Protein AF-A0A942Y960-F1 (afdb_monomer_lite)

Structure (mmCIF, N/CA/C/O backbone):
data_AF-A0A942Y960-F1
#
_entry.id   AF-A0A942Y960-F1
#
loop_
_atom_site.group_PDB
_atom_site.id
_atom_site.type_symbol
_atom_site.label_atom_id
_atom_site.label_alt_id
_atom_site.label_comp_id
_atom_site.label_asym_id
_atom_site.label_entity_id
_atom_site.label_seq_id
_atom_site.pdbx_PDB_ins_code
_atom_site.Cartn_x
_atom_site.Cartn_y
_atom_site.Cartn_z
_atom_site.occupancy
_atom_site.B_iso_or_equiv
_atom_site.auth_seq_id
_atom_site.auth_comp_id
_atom_site.auth_asym_id
_atom_site.auth_atom_id
_atom_site.pdbx_PDB_model_num
ATOM 1 N N . MET A 1 1 ? 18.489 -8.302 -32.770 1.00 75.00 1 MET A N 1
ATOM 2 C CA . MET A 1 1 ? 17.108 -7.875 -32.419 1.00 75.00 1 MET A CA 1
ATOM 3 C C . MET A 1 1 ? 16.546 -8.929 -31.480 1.00 75.00 1 MET A C 1
ATOM 5 O O . MET A 1 1 ? 16.802 -10.094 -31.743 1.00 75.00 1 MET A O 1
ATOM 9 N N . ILE A 1 2 ? 15.862 -8.556 -30.393 1.00 88.88 2 ILE A N 1
ATOM 10 C CA . ILE A 1 2 ? 15.277 -9.546 -29.469 1.00 88.88 2 ILE A CA 1
ATOM 11 C C . ILE A 1 2 ? 14.071 -10.184 -30.159 1.00 88.88 2 ILE A C 1
ATOM 13 O O . ILE A 1 2 ? 13.150 -9.469 -30.553 1.00 88.88 2 ILE A O 1
ATOM 17 N N . ARG A 1 3 ? 14.075 -11.510 -30.308 1.00 93.50 3 ARG A N 1
ATOM 18 C CA . ARG A 1 3 ? 12.934 -12.268 -30.828 1.00 93.50 3 ARG A CA 1
ATOM 19 C C . ARG A 1 3 ? 12.316 -13.078 -29.698 1.00 93.50 3 ARG A C 1
ATOM 21 O O . ARG A 1 3 ? 12.993 -13.899 -29.093 1.00 93.50 3 ARG A O 1
ATOM 28 N N . LEU A 1 4 ? 11.028 -12.875 -29.441 1.00 94.06 4 LEU A N 1
ATOM 29 C CA . LEU A 1 4 ? 10.280 -13.662 -28.461 1.00 94.06 4 LEU A CA 1
ATOM 30 C C . LEU A 1 4 ? 9.516 -14.784 -29.163 1.00 94.06 4 LEU A C 1
ATOM 32 O O . LEU A 1 4 ? 8.935 -14.571 -30.231 1.00 94.06 4 LEU A O 1
ATOM 36 N N . ARG A 1 5 ? 9.532 -15.986 -28.586 1.00 94.81 5 ARG A N 1
ATOM 37 C CA . ARG A 1 5 ? 8.819 -17.156 -29.118 1.00 94.81 5 ARG A CA 1
ATOM 38 C C . ARG A 1 5 ? 8.413 -18.119 -28.000 1.00 94.81 5 ARG A C 1
ATOM 40 O O . ARG A 1 5 ? 9.094 -18.150 -26.978 1.00 94.81 5 ARG A O 1
ATOM 47 N N . PRO A 1 6 ? 7.369 -18.941 -28.189 1.00 94.62 6 PRO A N 1
ATOM 48 C CA . PRO A 1 6 ? 7.118 -20.083 -27.316 1.00 94.62 6 PRO A CA 1
ATOM 49 C C . PRO A 1 6 ? 8.336 -21.011 -27.233 1.00 94.62 6 PRO A C 1
ATOM 51 O O . PRO A 1 6 ? 9.042 -21.213 -28.230 1.00 94.62 6 PRO A O 1
ATOM 54 N N . ALA A 1 7 ? 8.576 -21.561 -26.044 1.00 94.50 7 ALA A N 1
ATOM 55 C CA . ALA A 1 7 ? 9.578 -22.596 -25.839 1.00 94.50 7 ALA A CA 1
ATOM 56 C C . ALA A 1 7 ? 9.148 -23.917 -26.487 1.00 94.50 7 ALA A C 1
ATOM 58 O O . ALA A 1 7 ? 7.964 -24.249 -26.568 1.00 94.50 7 ALA A O 1
ATOM 59 N N . SER A 1 8 ? 10.136 -24.687 -26.919 1.00 93.88 8 SER A N 1
ATOM 60 C CA . SER A 1 8 ? 10.008 -26.081 -27.323 1.00 93.88 8 SER A CA 1
ATOM 61 C C . SER A 1 8 ? 10.791 -26.970 -26.359 1.00 93.88 8 SER A C 1
ATOM 63 O O . SER A 1 8 ? 11.653 -26.492 -25.623 1.00 93.88 8 SER A O 1
ATOM 65 N N . SER A 1 9 ? 10.569 -28.284 -26.408 1.00 91.69 9 SER A N 1
ATOM 66 C CA . SER A 1 9 ? 11.336 -29.226 -25.584 1.00 91.69 9 SER A CA 1
ATOM 67 C C . SER A 1 9 ? 12.844 -29.184 -25.853 1.00 91.69 9 SER A C 1
ATOM 69 O O . SER A 1 9 ? 13.622 -29.543 -24.978 1.00 91.69 9 SER A O 1
ATOM 71 N N . ALA A 1 10 ? 13.257 -28.743 -27.047 1.00 93.12 10 ALA A N 1
ATOM 72 C CA . ALA A 1 10 ? 14.664 -28.584 -27.406 1.00 93.12 10 ALA A CA 1
ATOM 73 C C . ALA A 1 10 ? 15.333 -27.391 -26.699 1.00 93.12 10 ALA A C 1
ATOM 75 O O . ALA A 1 10 ? 16.555 -27.322 -26.664 1.00 93.12 10 ALA A O 1
ATOM 76 N N . ASP A 1 11 ? 14.552 -26.464 -26.134 1.00 94.44 11 ASP A N 1
ATOM 77 C CA . ASP A 1 11 ? 15.083 -25.290 -25.441 1.00 94.44 11 ASP A CA 1
ATOM 78 C C . ASP A 1 11 ? 15.418 -25.572 -23.970 1.00 94.44 11 ASP A C 1
ATOM 80 O O . ASP A 1 11 ? 16.157 -24.801 -23.370 1.00 94.44 11 ASP A O 1
ATOM 84 N N . HIS A 1 12 ? 14.892 -26.642 -23.362 1.00 94.75 12 HIS A N 1
ATOM 85 C CA . HIS A 1 12 ? 14.935 -26.822 -21.904 1.00 94.75 12 HIS A CA 1
ATOM 86 C C . HIS A 1 12 ? 16.353 -26.834 -21.322 1.00 94.75 12 HIS A C 1
ATOM 88 O O . HIS A 1 12 ? 16.603 -26.114 -20.359 1.00 94.75 12 HIS A O 1
ATOM 94 N N . ASP A 1 13 ? 17.288 -27.572 -21.924 1.00 94.44 13 ASP A N 1
ATOM 95 C CA . ASP A 1 13 ? 18.684 -27.612 -21.459 1.00 94.44 13 ASP A CA 1
ATOM 96 C C . ASP A 1 13 ? 19.331 -26.217 -21.514 1.00 94.44 13 ASP A C 1
ATOM 98 O O . ASP A 1 13 ? 20.057 -25.791 -20.611 1.00 94.44 13 ASP A O 1
ATOM 102 N N . ASP A 1 14 ? 19.000 -25.463 -22.559 1.00 95.19 14 ASP A N 1
ATOM 103 C CA . ASP A 1 14 ? 19.446 -24.093 -22.764 1.00 95.19 14 ASP A CA 1
ATOM 104 C C . ASP A 1 14 ? 18.846 -23.128 -21.731 1.00 95.19 14 ASP A C 1
ATOM 106 O O . ASP A 1 14 ? 19.546 -22.232 -21.252 1.00 95.19 14 ASP A O 1
ATOM 110 N N . LEU A 1 15 ? 17.579 -23.318 -21.351 1.00 96.62 15 LEU A N 1
ATOM 111 C CA . LEU A 1 15 ? 16.911 -22.522 -20.319 1.00 96.62 15 LEU A CA 1
ATOM 112 C C . LEU A 1 15 ? 17.453 -22.829 -18.921 1.00 96.62 15 LEU A C 1
ATOM 114 O O . LEU A 1 15 ? 17.682 -21.897 -18.153 1.00 96.62 15 LEU A O 1
ATOM 118 N N . VAL A 1 16 ? 17.743 -24.097 -18.614 1.00 97.00 16 VAL A N 1
ATOM 119 C CA . VAL A 1 16 ? 18.415 -24.495 -17.364 1.00 97.00 16 VAL A CA 1
ATOM 120 C C . VAL A 1 16 ? 19.784 -23.820 -17.257 1.00 97.00 16 VAL A C 1
ATOM 122 O O . VAL A 1 16 ? 20.130 -23.274 -16.208 1.00 97.00 16 VAL A O 1
ATOM 125 N N . ARG A 1 17 ? 20.547 -23.767 -18.357 1.00 96.44 17 ARG A N 1
ATOM 126 C CA . ARG A 1 17 ? 21.821 -23.034 -18.403 1.00 96.44 17 ARG A CA 1
ATOM 127 C C . ARG A 1 17 ? 21.636 -21.535 -18.147 1.00 96.44 17 ARG A C 1
ATOM 129 O O . ARG A 1 17 ? 22.417 -20.957 -17.394 1.00 96.44 17 ARG A O 1
ATOM 136 N N . VAL A 1 18 ? 20.650 -20.897 -18.786 1.00 96.94 18 VAL A N 1
ATOM 137 C CA . VAL A 1 18 ? 20.349 -19.467 -18.573 1.00 96.94 18 VAL A CA 1
ATOM 138 C C . VAL A 1 18 ? 19.978 -19.208 -17.114 1.00 96.94 18 VAL A C 1
ATOM 140 O O . VAL A 1 18 ? 20.513 -18.279 -16.514 1.00 96.94 18 VAL A O 1
ATOM 143 N N . TRP A 1 19 ? 19.124 -20.055 -16.535 1.00 96.62 19 TRP A N 1
ATOM 144 C CA . TRP A 1 19 ? 18.744 -19.993 -15.127 1.00 96.62 19 TRP A CA 1
ATOM 145 C C . TRP A 1 19 ? 19.971 -20.062 -14.213 1.00 96.62 19 TRP A C 1
ATOM 147 O O . TRP A 1 19 ? 20.173 -19.146 -13.420 1.00 96.62 19 TRP A O 1
ATOM 157 N N . ARG A 1 20 ? 20.843 -21.071 -14.379 1.00 96.56 20 ARG A N 1
ATOM 158 C CA . ARG A 1 20 ? 22.039 -21.231 -13.532 1.00 96.56 20 ARG A CA 1
ATOM 159 C C . ARG A 1 20 ? 22.927 -19.993 -13.598 1.00 96.56 20 ARG A C 1
ATOM 161 O O . ARG A 1 20 ? 23.292 -19.453 -12.561 1.00 96.56 20 ARG A O 1
ATOM 168 N N . ARG A 1 21 ? 23.225 -19.506 -14.809 1.00 96.06 21 ARG A N 1
ATOM 169 C CA . ARG A 1 21 ? 24.064 -18.309 -15.001 1.00 96.06 21 ARG A CA 1
ATOM 170 C C . ARG A 1 21 ? 23.460 -17.067 -14.353 1.00 96.06 21 ARG A C 1
ATOM 172 O O . ARG A 1 21 ? 24.192 -16.255 -13.798 1.00 96.06 21 ARG A O 1
ATOM 179 N N . ALA A 1 22 ? 22.142 -16.902 -14.444 1.00 92.88 22 ALA A N 1
ATOM 180 C CA . ALA A 1 22 ? 21.444 -15.785 -13.822 1.00 92.88 22 ALA A CA 1
ATOM 181 C C . ALA A 1 22 ? 21.490 -15.877 -12.290 1.00 92.88 22 ALA A C 1
ATOM 183 O O . ALA A 1 22 ? 21.767 -14.876 -11.628 1.00 92.88 22 ALA A O 1
ATOM 184 N N . VAL A 1 23 ? 21.260 -17.071 -11.732 1.00 91.56 23 VAL A N 1
ATOM 185 C CA . VAL A 1 23 ? 21.289 -17.330 -10.287 1.00 91.56 23 VAL A CA 1
ATOM 186 C C . VAL A 1 23 ? 22.685 -17.103 -9.720 1.00 91.56 23 VAL A C 1
ATOM 188 O O . VAL A 1 23 ? 22.833 -16.280 -8.823 1.00 91.56 23 VAL A O 1
ATOM 191 N N . GLU A 1 24 ? 23.717 -17.706 -10.308 1.00 92.31 24 GLU A N 1
ATOM 192 C CA . GLU A 1 24 ? 25.116 -17.524 -9.890 1.00 92.31 24 GLU A CA 1
ATOM 193 C C . GLU A 1 24 ? 25.569 -16.053 -9.942 1.00 92.31 24 GLU A C 1
ATOM 195 O O . GLU A 1 24 ? 26.433 -15.643 -9.172 1.00 92.31 24 GLU A O 1
ATOM 200 N N . ALA A 1 25 ? 24.981 -15.237 -10.824 1.00 88.56 25 ALA A N 1
ATOM 201 C CA . ALA A 1 25 ? 25.310 -13.818 -10.948 1.00 88.56 25 ALA A CA 1
ATOM 202 C C . ALA A 1 25 ? 24.545 -12.896 -9.981 1.00 88.56 25 ALA A C 1
ATOM 204 O O . ALA A 1 25 ? 24.942 -11.743 -9.814 1.00 88.56 25 ALA A O 1
ATOM 205 N N . THR A 1 26 ? 23.423 -13.344 -9.405 1.00 81.12 26 THR A N 1
ATOM 206 C CA . THR A 1 26 ? 22.491 -12.460 -8.671 1.00 81.12 26 THR A CA 1
ATOM 207 C C . THR A 1 26 ? 22.067 -12.969 -7.293 1.00 81.12 26 THR A C 1
ATOM 209 O O . THR A 1 26 ? 21.486 -12.199 -6.535 1.00 81.12 26 THR A O 1
ATOM 212 N N . HIS A 1 27 ? 22.350 -14.230 -6.961 1.00 82.38 27 HIS A N 1
ATOM 213 C CA . HIS A 1 27 ? 21.965 -14.886 -5.709 1.00 82.38 27 HIS A CA 1
ATOM 214 C C . HIS A 1 27 ? 23.222 -15.353 -4.963 1.00 82.38 27 HIS A C 1
ATOM 216 O O . HIS A 1 27 ? 23.428 -16.543 -4.734 1.00 82.38 27 HIS A O 1
ATOM 222 N N . ASP A 1 28 ? 24.080 -14.399 -4.598 1.00 84.94 28 ASP A N 1
ATOM 223 C CA . ASP A 1 28 ? 25.341 -14.634 -3.873 1.00 84.94 28 ASP A CA 1
ATOM 224 C C . ASP A 1 28 ? 25.153 -15.294 -2.494 1.00 84.94 28 ASP A C 1
ATOM 226 O O . ASP A 1 28 ? 26.098 -15.832 -1.917 1.00 84.94 28 ASP A O 1
ATOM 230 N N . PHE A 1 29 ? 23.924 -15.282 -1.985 1.00 84.62 29 PHE A N 1
ATOM 231 C CA . PHE A 1 29 ? 23.521 -15.932 -0.747 1.00 84.62 29 PHE A CA 1
ATOM 232 C C . PHE A 1 29 ? 23.305 -17.450 -0.864 1.00 84.62 29 PHE A C 1
ATOM 234 O O . PHE A 1 29 ? 23.188 -18.107 0.170 1.00 84.62 29 PHE A O 1
ATOM 241 N N . LEU A 1 30 ? 23.222 -18.008 -2.077 1.00 88.62 30 LEU A N 1
ATOM 242 C CA . LEU A 1 30 ? 23.064 -19.448 -2.295 1.00 88.62 30 LEU A CA 1
ATOM 243 C C . LEU A 1 30 ? 24.421 -20.153 -2.304 1.00 88.62 30 LEU A C 1
ATOM 245 O O . LEU A 1 30 ? 25.387 -19.680 -2.906 1.00 88.62 30 LEU A O 1
ATOM 249 N N . THR A 1 31 ? 24.491 -21.326 -1.678 1.00 91.50 31 THR A N 1
ATOM 250 C CA . THR A 1 31 ? 25.667 -22.194 -1.792 1.00 91.50 31 THR A CA 1
ATOM 251 C C . THR A 1 31 ? 25.653 -22.963 -3.120 1.00 91.50 31 THR A C 1
ATOM 253 O O . THR A 1 31 ? 24.592 -23.126 -3.724 1.00 91.50 31 THR A O 1
ATOM 256 N N . PRO A 1 32 ? 26.800 -23.490 -3.593 1.00 91.62 32 PRO A N 1
ATOM 257 C CA . PRO A 1 32 ? 26.828 -24.344 -4.782 1.00 91.62 32 PRO A CA 1
ATOM 258 C C . PRO A 1 32 ? 25.865 -25.540 -4.700 1.00 91.62 32 PRO A C 1
ATOM 260 O O . PRO A 1 32 ? 25.199 -25.850 -5.685 1.00 91.62 32 PRO A O 1
ATOM 263 N N . ASP A 1 33 ? 25.732 -26.152 -3.519 1.00 90.75 33 ASP A N 1
ATOM 264 C CA . ASP A 1 33 ? 24.807 -27.267 -3.290 1.00 90.75 33 ASP A CA 1
ATOM 265 C C . ASP A 1 33 ? 23.337 -26.817 -3.404 1.00 90.75 33 ASP A C 1
ATOM 267 O O . ASP A 1 33 ? 22.516 -27.540 -3.973 1.00 90.75 33 ASP A O 1
ATOM 271 N N . ASP A 1 34 ? 23.001 -25.606 -2.932 1.00 89.75 34 ASP A N 1
ATOM 272 C CA . ASP A 1 34 ? 21.658 -25.031 -3.103 1.00 89.75 34 ASP A CA 1
ATOM 273 C C . ASP A 1 34 ? 21.342 -24.793 -4.585 1.00 89.75 34 ASP A C 1
ATOM 275 O O . ASP A 1 34 ? 20.248 -25.121 -5.048 1.00 89.75 34 ASP A O 1
ATOM 279 N N . VAL A 1 35 ? 22.303 -24.253 -5.346 1.00 92.75 35 VAL A N 1
ATOM 280 C CA . VAL A 1 35 ? 22.154 -24.020 -6.792 1.00 92.75 35 VAL A CA 1
ATOM 281 C C . VAL A 1 35 ? 21.961 -25.343 -7.534 1.00 92.75 35 VAL A C 1
ATOM 283 O O . VAL A 1 35 ? 21.109 -25.431 -8.418 1.00 92.75 35 VAL A O 1
ATOM 286 N N . ASP A 1 36 ? 22.705 -26.388 -7.175 1.00 92.44 36 ASP A N 1
ATOM 287 C CA . ASP A 1 36 ? 22.570 -27.712 -7.785 1.00 92.44 36 ASP A CA 1
ATOM 288 C C . ASP A 1 36 ? 21.206 -28.353 -7.484 1.00 92.44 36 ASP A C 1
ATOM 290 O O . ASP A 1 36 ? 20.571 -28.899 -8.395 1.00 92.44 36 ASP A O 1
ATOM 294 N N . ALA A 1 37 ? 20.722 -28.239 -6.243 1.00 89.25 37 ALA A N 1
ATOM 295 C CA . ALA A 1 37 ? 19.399 -28.718 -5.847 1.00 89.25 37 ALA A CA 1
ATOM 296 C C . ALA A 1 37 ? 18.280 -27.974 -6.596 1.00 89.25 37 ALA A C 1
ATOM 298 O O . ALA A 1 37 ? 17.448 -28.603 -7.251 1.00 89.25 37 ALA A O 1
ATOM 299 N N . LEU A 1 38 ? 18.314 -26.638 -6.594 1.00 89.06 38 LEU A N 1
ATOM 300 C CA . LEU A 1 38 ? 17.348 -25.797 -7.305 1.00 89.06 38 LEU A CA 1
ATOM 301 C C . LEU A 1 38 ? 17.365 -26.042 -8.821 1.00 89.06 38 LEU A C 1
ATOM 303 O O . LEU A 1 38 ? 16.316 -26.032 -9.464 1.00 89.06 38 LEU A O 1
ATOM 307 N N . GLN A 1 39 ? 18.535 -26.318 -9.409 1.00 93.81 39 GLN A N 1
ATOM 308 C CA . GLN A 1 39 ? 18.626 -26.648 -10.830 1.00 93.81 39 GLN A CA 1
ATOM 309 C C . GLN A 1 39 ? 17.817 -27.901 -11.170 1.00 93.81 39 GLN A C 1
ATOM 311 O O . GLN A 1 39 ? 17.177 -27.963 -12.224 1.00 93.81 39 GLN A O 1
ATOM 316 N N . HIS A 1 40 ? 17.877 -28.914 -10.303 1.00 90.50 40 HIS A N 1
ATOM 317 C CA . HIS A 1 40 ? 17.132 -30.152 -10.493 1.00 90.50 40 HIS A CA 1
ATOM 318 C C . HIS A 1 40 ? 15.620 -29.890 -10.502 1.00 90.50 40 HIS A C 1
ATOM 320 O O . HIS A 1 40 ? 14.908 -30.410 -11.367 1.00 90.50 40 HIS A O 1
ATOM 326 N N . ASP A 1 41 ? 15.152 -29.028 -9.599 1.00 88.75 41 ASP A N 1
ATOM 327 C CA . ASP A 1 41 ? 13.749 -28.625 -9.517 1.00 88.75 41 ASP A CA 1
ATOM 328 C C . ASP A 1 41 ? 13.313 -27.861 -10.777 1.00 88.75 41 ASP A C 1
ATOM 330 O O . ASP A 1 41 ? 12.320 -28.227 -11.413 1.00 88.75 41 ASP A O 1
ATOM 334 N N . VAL A 1 42 ? 14.105 -26.882 -11.228 1.00 91.44 42 VAL A N 1
ATOM 335 C CA . VAL A 1 42 ? 13.825 -26.100 -12.447 1.00 91.44 42 VAL A CA 1
ATOM 336 C C . VAL A 1 42 ? 13.776 -26.986 -13.692 1.00 91.44 42 VAL A C 1
ATOM 338 O O . VAL A 1 42 ? 12.845 -26.874 -14.493 1.00 91.44 42 VAL A O 1
ATOM 341 N N . ALA A 1 43 ? 14.721 -27.916 -13.850 1.00 93.12 43 ALA A N 1
ATOM 342 C CA . ALA A 1 43 ? 14.734 -28.849 -14.978 1.00 93.12 43 ALA A CA 1
ATOM 343 C C . ALA A 1 43 ? 13.478 -29.740 -15.017 1.00 93.12 43 ALA A C 1
ATOM 345 O O . ALA A 1 43 ? 12.989 -30.093 -16.093 1.00 93.12 43 ALA A O 1
ATOM 346 N N . ARG A 1 44 ? 12.922 -30.082 -13.847 1.00 90.44 44 ARG A N 1
ATOM 347 C CA . ARG A 1 44 ? 11.665 -30.832 -13.724 1.00 90.44 44 ARG A CA 1
ATOM 348 C C . ARG A 1 44 ? 10.431 -29.959 -13.964 1.00 90.44 44 ARG A C 1
ATOM 350 O O . ARG A 1 44 ? 9.401 -30.481 -14.403 1.00 90.44 44 ARG A O 1
ATOM 357 N N . TYR A 1 45 ? 10.523 -28.667 -13.661 1.00 88.25 45 TYR A N 1
ATOM 358 C CA . TYR A 1 45 ? 9.412 -27.724 -13.736 1.00 88.25 45 TYR A CA 1
ATOM 359 C C . TYR A 1 45 ? 9.173 -27.183 -15.150 1.00 88.25 45 TYR A C 1
ATOM 361 O O . TYR A 1 45 ? 8.029 -27.174 -15.602 1.00 88.25 45 TYR A O 1
ATOM 369 N N . LEU A 1 46 ? 10.237 -26.835 -15.887 1.00 92.44 46 LEU A N 1
ATOM 370 C CA . LEU A 1 46 ? 10.153 -26.238 -17.232 1.00 92.44 46 LEU A CA 1
ATOM 371 C C . LEU A 1 46 ? 9.222 -26.989 -18.209 1.00 92.44 46 LEU A C 1
ATOM 373 O O . LEU A 1 46 ? 8.397 -26.333 -18.846 1.00 92.44 46 LEU A O 1
ATOM 377 N N . PRO A 1 47 ? 9.249 -28.338 -18.314 1.00 92.06 47 PRO A N 1
ATOM 378 C CA . PRO A 1 47 ? 8.356 -29.067 -19.222 1.00 92.06 47 PRO A CA 1
ATOM 379 C C . PRO A 1 47 ? 6.871 -29.007 -18.840 1.00 92.06 47 PRO A C 1
ATOM 381 O O . PRO A 1 47 ? 6.021 -29.433 -19.619 1.00 92.06 47 PRO A O 1
ATOM 384 N N . ARG A 1 48 ? 6.560 -28.570 -17.615 1.00 90.94 48 ARG A N 1
ATOM 385 C CA . ARG A 1 48 ? 5.214 -28.560 -17.027 1.00 90.94 48 ARG A CA 1
ATOM 386 C C . ARG A 1 48 ? 4.628 -27.153 -16.943 1.00 90.94 48 ARG A C 1
ATOM 388 O O . ARG A 1 48 ? 3.444 -27.029 -16.649 1.00 90.94 48 ARG A O 1
ATOM 395 N N . THR A 1 49 ? 5.431 -26.124 -17.206 1.00 88.44 49 THR A N 1
ATOM 396 C CA . THR A 1 49 ? 5.012 -24.724 -17.165 1.00 88.44 49 THR A CA 1
ATOM 397 C C . THR A 1 49 ? 4.013 -24.436 -18.297 1.00 88.44 49 THR A C 1
ATOM 399 O O . THR A 1 49 ? 4.381 -24.556 -19.468 1.00 88.44 49 THR A O 1
ATOM 402 N N . PRO A 1 50 ? 2.763 -24.027 -17.999 1.00 86.56 50 PRO A N 1
ATOM 403 C CA . PRO A 1 50 ? 1.709 -23.893 -19.011 1.00 86.56 50 PRO A CA 1
ATOM 404 C C . PRO A 1 50 ? 2.023 -22.893 -20.125 1.00 86.56 50 PRO A C 1
ATOM 406 O O . PRO A 1 50 ? 1.651 -23.106 -21.282 1.00 86.56 50 PRO A O 1
ATOM 409 N N . ARG A 1 51 ? 2.701 -21.790 -19.791 1.00 90.06 51 ARG A N 1
ATOM 410 C CA . ARG A 1 51 ? 3.179 -20.808 -20.765 1.00 90.06 51 ARG A CA 1
ATOM 411 C C . ARG A 1 51 ? 4.637 -20.483 -20.506 1.00 90.06 51 ARG A C 1
ATOM 413 O O . ARG A 1 51 ? 4.965 -19.838 -19.514 1.00 90.06 51 ARG A O 1
ATOM 420 N N . LEU A 1 52 ? 5.484 -20.884 -21.444 1.00 94.38 52 LEU A N 1
ATOM 421 C CA . LEU A 1 52 ? 6.918 -20.645 -21.408 1.00 94.38 52 LEU A CA 1
ATOM 422 C C . LEU A 1 52 ? 7.337 -19.902 -22.683 1.00 94.38 52 LEU A C 1
ATOM 424 O O . LEU A 1 52 ? 7.166 -20.409 -23.795 1.00 94.38 52 LEU A O 1
ATOM 428 N N . LEU A 1 53 ? 7.852 -18.684 -22.526 1.00 95.56 53 LEU A N 1
ATOM 429 C CA . LEU A 1 53 ? 8.367 -17.849 -23.613 1.00 95.56 53 LEU A CA 1
ATOM 430 C C . LEU A 1 53 ? 9.882 -17.712 -23.491 1.00 95.56 53 LEU A C 1
ATOM 432 O O . LEU A 1 53 ? 10.408 -17.539 -22.396 1.00 95.56 53 LEU A O 1
ATOM 436 N N . VAL A 1 54 ? 10.567 -17.728 -24.629 1.00 97.25 54 VAL A N 1
ATOM 437 C CA . VAL A 1 54 ? 12.021 -17.596 -24.749 1.00 97.25 54 VAL A CA 1
ATOM 438 C C . VAL A 1 54 ? 12.356 -16.306 -25.481 1.00 97.25 54 VAL A C 1
ATOM 440 O O . VAL A 1 54 ? 11.746 -15.987 -26.505 1.00 97.25 54 VAL A O 1
ATOM 443 N N . ALA A 1 55 ? 13.354 -15.590 -24.972 1.00 96.50 55 ALA A N 1
ATOM 444 C CA . ALA A 1 55 ? 14.024 -14.511 -25.671 1.00 96.50 55 ALA A CA 1
ATOM 445 C C . ALA A 1 55 ? 15.250 -15.055 -26.401 1.00 96.50 55 ALA A C 1
ATOM 447 O O . ALA A 1 55 ? 16.193 -15.552 -25.785 1.00 96.50 55 ALA A O 1
ATOM 448 N N . ASP A 1 56 ? 15.225 -14.926 -27.720 1.00 94.75 56 ASP A N 1
ATOM 449 C CA . ASP A 1 56 ? 16.301 -15.300 -28.622 1.00 94.75 56 ASP A CA 1
ATOM 450 C C . ASP A 1 56 ? 17.061 -14.053 -29.088 1.00 94.75 56 ASP A C 1
ATOM 452 O O . ASP A 1 56 ? 16.467 -13.036 -29.477 1.00 94.75 56 ASP A O 1
ATOM 456 N N . LEU A 1 57 ? 18.386 -14.143 -29.035 1.00 90.88 57 LEU A N 1
ATOM 457 C CA . LEU A 1 57 ? 19.309 -13.186 -29.624 1.00 90.88 57 LEU A CA 1
ATOM 458 C C . LEU A 1 57 ? 20.286 -13.957 -30.506 1.00 90.88 57 LEU A C 1
ATOM 460 O O . LEU A 1 57 ? 21.094 -14.740 -30.015 1.00 90.88 57 LEU A O 1
ATOM 464 N N . ASP A 1 58 ? 20.189 -13.718 -31.812 1.00 87.50 58 ASP A N 1
ATOM 465 C CA . ASP A 1 58 ? 21.065 -14.295 -32.835 1.00 87.50 58 ASP A CA 1
ATOM 466 C C . ASP A 1 58 ? 21.105 -15.840 -32.806 1.00 87.50 58 ASP A C 1
ATOM 468 O O . ASP A 1 58 ? 22.150 -16.454 -33.015 1.00 87.50 58 ASP A O 1
ATOM 472 N N . GLY A 1 59 ? 19.952 -16.476 -32.554 1.00 85.31 59 GLY A N 1
ATOM 473 C CA . GLY A 1 59 ? 19.801 -17.933 -32.508 1.00 85.31 59 GLY A CA 1
ATOM 474 C C . GLY A 1 59 ? 20.181 -18.570 -31.171 1.00 85.31 59 GLY A C 1
ATOM 475 O O . GLY A 1 59 ? 20.247 -19.797 -31.082 1.00 85.31 59 GLY A O 1
ATOM 476 N N . ARG A 1 60 ? 20.460 -17.759 -30.143 1.00 90.31 60 ARG A N 1
ATOM 477 C CA . ARG A 1 60 ? 20.768 -18.208 -28.783 1.00 90.31 60 ARG A CA 1
ATOM 478 C C . ARG A 1 60 ? 19.665 -17.781 -27.819 1.00 90.31 60 ARG A C 1
ATOM 480 O O . ARG A 1 60 ? 19.314 -16.603 -27.752 1.00 90.31 60 ARG A O 1
ATOM 487 N N . SER A 1 61 ? 19.195 -18.720 -27.002 1.00 95.44 61 SER A N 1
ATOM 488 C CA . SER A 1 61 ? 18.317 -18.440 -25.863 1.00 95.44 61 SER A CA 1
ATOM 489 C C . SER A 1 61 ? 19.079 -17.642 -24.802 1.00 95.44 61 SER A C 1
ATOM 491 O O . SER A 1 61 ? 20.066 -18.127 -24.245 1.00 95.44 61 SER A O 1
ATOM 493 N N . VAL A 1 62 ? 18.636 -16.412 -24.540 1.00 96.62 62 VAL A N 1
ATOM 494 C CA . VAL A 1 62 ? 19.270 -15.466 -23.597 1.00 96.62 62 VAL A CA 1
ATOM 495 C C . VAL A 1 62 ? 18.352 -15.044 -22.451 1.00 96.62 62 VAL A C 1
ATOM 497 O O . VAL A 1 62 ? 18.720 -14.209 -21.633 1.00 96.62 62 VAL A O 1
ATOM 500 N N . GLY A 1 63 ? 17.139 -15.579 -22.391 1.00 96.75 63 GLY A N 1
ATOM 501 C CA . GLY A 1 63 ? 16.197 -15.315 -21.315 1.00 96.75 63 GLY A CA 1
ATOM 502 C C . GLY A 1 63 ? 14.907 -16.085 -21.523 1.00 96.75 63 GLY A C 1
ATOM 503 O O . GLY A 1 63 ? 14.607 -16.504 -22.642 1.00 96.75 63 GLY A O 1
ATOM 504 N N . PHE A 1 64 ? 14.139 -16.269 -20.461 1.00 97.44 64 PHE A N 1
ATOM 505 C CA . PHE A 1 64 ? 12.824 -16.885 -20.540 1.00 97.44 64 PHE A CA 1
ATOM 506 C C . PHE A 1 64 ? 11.897 -16.378 -19.442 1.00 97.44 64 PHE A C 1
ATOM 508 O O . PHE A 1 64 ? 12.349 -15.880 -18.410 1.00 97.44 64 PHE A O 1
ATOM 515 N N . VAL A 1 65 ? 10.597 -16.526 -19.683 1.00 95.44 65 VAL A N 1
ATOM 516 C CA . VAL A 1 65 ? 9.545 -16.287 -18.697 1.00 95.44 65 VAL A CA 1
ATOM 517 C C . VAL A 1 65 ? 8.574 -17.461 -18.679 1.00 95.44 65 VAL A C 1
ATOM 519 O O . VAL A 1 65 ? 8.103 -17.901 -19.730 1.00 95.44 65 VAL A O 1
ATOM 522 N N . GLY A 1 66 ? 8.313 -17.975 -17.481 1.00 93.06 66 GLY A N 1
ATOM 523 C CA . GLY A 1 66 ? 7.335 -19.013 -17.188 1.00 93.06 66 GLY A CA 1
ATOM 524 C C . GLY A 1 66 ? 6.151 -18.430 -16.427 1.00 93.06 66 GLY A C 1
ATOM 525 O O . GLY A 1 66 ? 6.333 -17.631 -15.507 1.00 93.06 66 GLY A O 1
ATOM 526 N N . SER A 1 67 ? 4.937 -18.798 -16.828 1.00 90.50 67 SER A N 1
ATOM 527 C CA . SER A 1 67 ? 3.716 -18.292 -16.206 1.00 90.50 67 SER A CA 1
ATOM 528 C C . SER A 1 67 ? 2.577 -19.309 -16.226 1.00 90.50 67 SER A C 1
ATOM 530 O O . SER A 1 67 ? 2.414 -20.063 -17.193 1.00 90.50 67 SER A O 1
ATOM 532 N N . ASP A 1 68 ? 1.741 -19.243 -15.194 1.00 85.81 68 ASP A N 1
ATOM 533 C CA . ASP A 1 68 ? 0.468 -19.953 -15.067 1.00 85.81 68 ASP A CA 1
ATOM 534 C C . ASP A 1 68 ? -0.622 -18.961 -14.635 1.00 85.81 68 ASP A C 1
ATOM 536 O O . ASP A 1 68 ? -0.381 -18.092 -13.807 1.00 85.81 68 ASP A O 1
ATOM 540 N N . GLY A 1 69 ? -1.812 -19.018 -15.235 1.00 83.19 69 GLY A N 1
ATOM 541 C CA . GLY A 1 69 ? -2.934 -18.145 -14.856 1.00 83.19 69 GLY A CA 1
ATOM 542 C C . GLY A 1 69 ? -2.637 -16.642 -14.950 1.00 83.19 69 GLY A C 1
ATOM 543 O O . GLY A 1 69 ? -2.606 -16.094 -16.046 1.00 83.19 69 GLY A O 1
ATOM 544 N N . ASP A 1 70 ? -2.466 -15.978 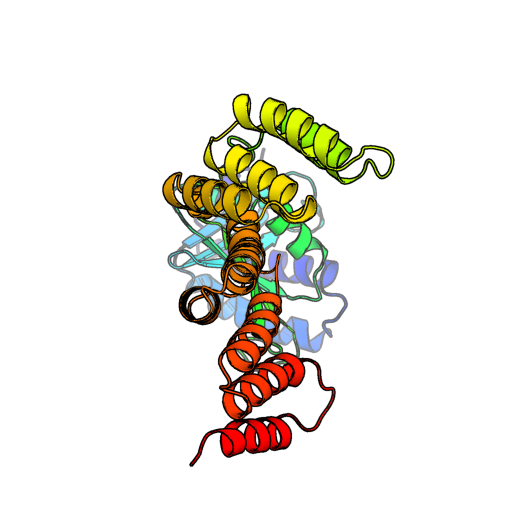-13.809 1.00 81.88 70 ASP A N 1
ATOM 545 C CA . ASP A 1 70 ? -2.014 -14.589 -13.639 1.00 81.88 70 ASP A CA 1
ATOM 546 C C . ASP A 1 70 ? -0.633 -14.495 -12.950 1.00 81.88 70 ASP A C 1
ATOM 548 O O . ASP A 1 70 ? -0.079 -13.410 -12.807 1.00 81.88 70 ASP A O 1
ATOM 552 N N . ALA A 1 71 ? -0.033 -15.617 -12.562 1.00 86.44 71 ALA A N 1
ATOM 553 C CA . ALA A 1 71 ? 1.274 -15.672 -11.925 1.00 86.44 71 ALA A CA 1
ATOM 554 C C . ALA A 1 71 ? 2.407 -15.742 -12.962 1.00 86.44 71 ALA A C 1
ATOM 556 O O . ALA A 1 71 ? 2.358 -16.510 -13.929 1.00 86.44 71 ALA A O 1
ATOM 557 N N . VAL A 1 72 ? 3.439 -14.929 -12.752 1.00 91.12 72 VAL A N 1
ATOM 558 C CA . VAL A 1 72 ? 4.763 -15.068 -13.356 1.00 91.12 72 VAL A CA 1
ATOM 559 C C . VAL A 1 72 ? 5.620 -15.811 -12.342 1.00 91.12 72 VAL A C 1
ATOM 561 O O . VAL A 1 72 ? 5.992 -15.261 -11.312 1.00 91.12 72 VAL A O 1
ATOM 564 N N . GLU A 1 73 ? 5.902 -17.074 -12.630 1.00 87.94 73 GLU A N 1
ATOM 565 C CA . GLU A 1 73 ? 6.572 -17.988 -11.696 1.00 87.94 73 GLU A CA 1
ATOM 566 C C . GLU A 1 73 ? 8.088 -17.989 -11.896 1.00 87.94 73 GLU A C 1
ATOM 568 O O . GLU A 1 73 ? 8.854 -18.280 -10.986 1.00 87.94 73 GLU A O 1
ATOM 573 N N . MET A 1 74 ? 8.540 -17.671 -13.110 1.00 90.38 74 MET A N 1
ATOM 574 C CA . MET A 1 74 ? 9.957 -17.642 -13.453 1.00 90.38 74 MET A CA 1
ATOM 575 C C . MET A 1 74 ? 10.224 -16.517 -14.441 1.00 90.38 74 MET A C 1
ATOM 577 O O . MET A 1 74 ? 9.556 -16.430 -15.469 1.00 90.38 74 MET A O 1
ATOM 581 N N . LEU A 1 75 ? 11.247 -15.706 -14.187 1.00 93.81 75 LEU A N 1
ATOM 582 C CA . LEU A 1 75 ? 11.796 -14.764 -15.159 1.00 93.81 75 LEU A CA 1
ATOM 583 C C . LEU A 1 75 ? 13.305 -14.689 -14.964 1.00 93.81 75 LEU A C 1
ATOM 585 O O . LEU A 1 75 ? 13.782 -14.155 -13.965 1.00 93.81 75 LEU A O 1
ATOM 589 N N . PHE A 1 76 ? 14.051 -15.194 -15.939 1.00 95.12 76 PHE A N 1
ATOM 590 C CA . PHE A 1 76 ? 15.508 -15.209 -15.890 1.00 95.12 76 PHE A CA 1
ATOM 591 C C . PHE A 1 76 ? 16.078 -14.711 -17.209 1.00 95.12 76 PHE A C 1
ATOM 593 O O . PHE A 1 76 ? 15.554 -14.997 -18.287 1.00 95.12 76 PHE A O 1
ATOM 600 N N . VAL A 1 77 ? 17.162 -1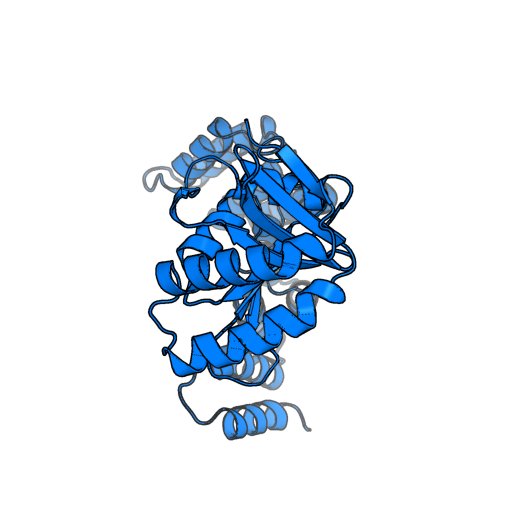3.949 -17.120 1.00 95.12 77 VAL A N 1
ATOM 601 C CA . VAL A 1 77 ? 17.893 -13.405 -18.264 1.00 95.12 77 VAL A CA 1
ATOM 602 C C . VAL A 1 77 ? 19.360 -13.757 -18.071 1.00 95.12 77 VAL A C 1
ATOM 604 O O . VAL A 1 77 ? 19.866 -13.705 -16.955 1.00 95.12 77 VAL A O 1
ATOM 607 N N . ASP A 1 78 ? 20.039 -14.150 -19.145 1.00 95.12 78 ASP A N 1
ATOM 608 C CA . ASP A 1 78 ? 21.479 -14.388 -19.100 1.00 95.12 78 ASP A CA 1
ATOM 609 C C . ASP A 1 78 ? 22.181 -13.080 -18.682 1.00 95.12 78 ASP A C 1
ATOM 611 O O . ASP A 1 78 ? 21.843 -12.019 -19.225 1.00 95.12 78 ASP A O 1
ATOM 615 N N . PRO A 1 79 ? 23.145 -13.115 -17.745 1.00 91.94 79 PRO A N 1
ATOM 616 C CA . PRO A 1 79 ? 23.825 -11.913 -17.269 1.00 91.94 79 PRO A CA 1
ATOM 617 C C . PRO A 1 79 ? 24.463 -11.089 -18.397 1.00 91.94 79 PRO A C 1
ATOM 619 O O . PRO A 1 79 ? 24.438 -9.859 -18.339 1.00 91.94 79 PRO A O 1
ATOM 622 N N . ASP A 1 80 ? 24.931 -11.727 -19.478 1.00 92.19 80 ASP A N 1
ATOM 623 C CA . ASP A 1 80 ? 25.514 -11.033 -20.640 1.00 92.19 80 ASP A CA 1
ATOM 624 C C . ASP A 1 80 ? 24.458 -10.265 -21.469 1.00 92.19 80 ASP A C 1
ATOM 626 O O . ASP A 1 80 ? 24.776 -9.459 -22.351 1.00 92.19 80 ASP A O 1
ATOM 630 N N . ALA A 1 81 ? 23.175 -10.522 -21.209 1.00 89.75 81 ALA A N 1
ATOM 631 C CA . ALA A 1 81 ? 22.032 -9.875 -21.839 1.00 89.75 81 ALA A CA 1
ATOM 632 C C . ALA A 1 81 ? 21.286 -8.899 -20.904 1.00 89.75 81 ALA A C 1
ATOM 634 O O . ALA A 1 81 ? 20.302 -8.275 -21.327 1.00 89.75 81 ALA A O 1
ATOM 635 N N . HIS A 1 82 ? 21.751 -8.711 -19.663 1.00 84.88 82 HIS A N 1
ATOM 636 C CA . HIS A 1 82 ? 21.203 -7.718 -18.737 1.00 84.88 82 HIS A CA 1
ATOM 637 C C . HIS A 1 82 ? 21.335 -6.285 -19.274 1.00 84.88 82 HIS A C 1
ATOM 639 O O . HIS A 1 82 ? 22.199 -5.967 -20.086 1.00 84.88 82 HIS A O 1
ATOM 645 N N . GLY A 1 83 ? 20.422 -5.400 -18.858 1.00 80.25 83 GLY A N 1
ATOM 646 C CA . GLY A 1 83 ? 20.414 -3.991 -19.280 1.00 80.25 83 GLY A CA 1
ATOM 647 C C . GLY A 1 83 ? 20.015 -3.740 -20.742 1.00 80.25 83 GLY A C 1
ATOM 648 O O . GLY A 1 83 ? 19.903 -2.591 -21.154 1.00 80.25 83 GLY A O 1
ATOM 649 N N . ARG A 1 84 ? 19.737 -4.786 -21.533 1.00 85.25 84 ARG A N 1
ATOM 650 C CA . ARG A 1 84 ? 19.377 -4.681 -22.964 1.00 85.25 84 ARG A CA 1
ATOM 651 C C . ARG A 1 84 ? 17.868 -4.720 -23.235 1.00 85.25 84 ARG A C 1
ATOM 653 O O . ARG A 1 84 ? 17.452 -4.881 -24.377 1.00 85.25 84 ARG A O 1
ATOM 660 N N . GLY A 1 85 ? 17.046 -4.627 -22.189 1.00 85.62 85 GLY A N 1
ATOM 661 C CA . GLY A 1 85 ? 15.581 -4.660 -22.289 1.00 85.62 85 GLY A CA 1
ATOM 662 C C . GLY A 1 85 ? 14.955 -6.055 -22.436 1.00 85.62 85 GLY A C 1
ATOM 663 O O . GLY A 1 85 ? 13.736 -6.143 -22.546 1.00 85.62 85 GLY A O 1
ATOM 664 N N . VAL A 1 86 ? 15.741 -7.140 -22.386 1.00 91.75 86 VAL A N 1
ATOM 665 C CA . VAL A 1 86 ? 15.248 -8.528 -22.537 1.00 91.75 86 VAL A CA 1
ATOM 666 C C . VAL A 1 86 ? 14.199 -8.888 -21.482 1.00 91.75 86 VAL A C 1
ATOM 668 O O . VAL A 1 86 ? 13.111 -9.335 -21.838 1.00 91.75 86 VAL A O 1
ATOM 671 N N . GLY A 1 87 ? 14.487 -8.633 -20.201 1.00 89.81 87 GLY A N 1
ATOM 672 C CA . GLY A 1 87 ? 13.546 -8.910 -19.110 1.00 89.81 87 GLY A CA 1
ATOM 673 C C . GLY A 1 87 ? 12.238 -8.127 -19.248 1.00 89.81 87 GLY A C 1
ATOM 674 O O . GLY A 1 87 ? 11.168 -8.688 -19.048 1.00 89.81 87 GLY A O 1
ATOM 675 N N . THR A 1 88 ? 12.306 -6.854 -19.666 1.00 86.69 88 THR A N 1
ATOM 676 C CA . THR A 1 88 ? 11.106 -6.047 -19.949 1.00 86.69 88 THR A CA 1
ATOM 677 C C . THR A 1 88 ? 10.280 -6.663 -21.069 1.00 86.69 88 THR A C 1
ATOM 679 O O . THR A 1 88 ? 9.074 -6.803 -20.922 1.00 86.69 88 THR A O 1
ATOM 682 N N . ALA A 1 89 ? 10.920 -7.036 -22.179 1.00 87.56 89 ALA A N 1
ATOM 683 C CA . ALA A 1 89 ? 10.224 -7.586 -23.334 1.00 87.56 89 ALA A CA 1
ATOM 684 C C . ALA A 1 89 ? 9.522 -8.911 -22.992 1.00 87.56 89 ALA A C 1
ATOM 686 O O . ALA A 1 89 ? 8.368 -9.107 -23.370 1.00 87.56 89 ALA A O 1
ATOM 687 N N . LEU A 1 90 ? 10.197 -9.790 -22.242 1.00 93.00 90 LEU A N 1
ATOM 688 C CA . LEU A 1 90 ? 9.623 -11.040 -21.742 1.00 93.00 90 LEU A CA 1
ATOM 689 C C . LEU A 1 90 ? 8.425 -10.783 -20.827 1.00 93.00 90 LEU A C 1
ATOM 691 O O . LEU A 1 90 ? 7.358 -11.345 -21.065 1.00 93.00 90 LEU A O 1
ATOM 695 N N . LEU A 1 91 ? 8.588 -9.913 -19.825 1.00 90.31 91 LEU A N 1
ATOM 696 C CA . LEU A 1 91 ? 7.530 -9.612 -18.867 1.00 90.31 91 LEU A CA 1
ATOM 697 C C . LEU A 1 91 ? 6.309 -9.003 -19.559 1.00 90.31 91 LEU A C 1
ATOM 699 O O . LEU A 1 91 ? 5.227 -9.562 -19.467 1.00 90.31 91 LEU A O 1
ATOM 703 N N . GLU A 1 92 ? 6.471 -7.916 -20.313 1.00 86.00 92 GLU A N 1
ATOM 704 C CA . GLU A 1 92 ? 5.338 -7.248 -20.971 1.00 86.00 92 GLU A CA 1
ATOM 705 C C . GLU A 1 92 ? 4.617 -8.176 -21.960 1.00 86.00 92 GLU A C 1
ATOM 707 O O . GLU A 1 92 ? 3.397 -8.131 -22.065 1.00 86.00 92 GLU A O 1
ATOM 712 N N . THR A 1 93 ? 5.333 -9.090 -22.623 1.00 87.25 93 THR A N 1
ATOM 713 C CA . THR A 1 93 ? 4.696 -10.088 -23.501 1.00 87.25 93 THR A CA 1
ATOM 714 C C . THR A 1 93 ? 3.924 -11.143 -22.711 1.00 87.25 93 THR A C 1
ATOM 716 O O . THR A 1 93 ? 2.836 -11.536 -23.125 1.00 87.25 93 THR A O 1
ATOM 719 N N . ALA A 1 94 ? 4.444 -11.592 -21.564 1.00 85.81 94 ALA A N 1
ATOM 720 C CA . ALA A 1 94 ? 3.710 -12.493 -20.673 1.00 85.81 94 ALA A CA 1
ATOM 721 C C . ALA A 1 94 ? 2.447 -11.829 -20.091 1.00 85.81 94 ALA A C 1
ATOM 723 O O . ALA A 1 94 ? 1.473 -12.520 -19.783 1.00 85.81 94 ALA A O 1
ATOM 724 N N . LEU A 1 95 ? 2.459 -10.498 -19.979 1.00 82.06 95 LEU A N 1
ATOM 725 C CA . LEU A 1 95 ? 1.377 -9.687 -19.426 1.00 82.06 95 LEU A CA 1
ATOM 726 C C . LEU A 1 95 ? 0.403 -9.118 -20.466 1.00 82.06 95 LEU A C 1
ATOM 728 O O . LEU A 1 95 ? -0.662 -8.662 -20.071 1.00 82.06 95 LEU A O 1
ATOM 732 N N . ALA A 1 96 ? 0.718 -9.155 -21.764 1.00 75.19 96 ALA A N 1
ATOM 733 C CA . ALA A 1 96 ? -0.006 -8.410 -22.804 1.00 75.19 96 ALA A CA 1
ATOM 734 C C . ALA A 1 96 ? -1.530 -8.659 -22.839 1.00 75.19 96 ALA A C 1
ATOM 736 O O . ALA A 1 96 ? -2.290 -7.743 -23.142 1.00 75.19 96 ALA A O 1
ATOM 737 N N . ASP A 1 97 ? -1.973 -9.866 -22.471 1.00 64.88 97 ASP A N 1
ATOM 738 C CA . ASP A 1 97 ? -3.391 -10.260 -22.435 1.00 64.88 97 ASP A CA 1
ATOM 739 C C . ASP A 1 97 ? -3.936 -10.440 -21.005 1.00 64.88 97 ASP A C 1
ATOM 741 O O . ASP A 1 97 ? -5.003 -11.024 -20.799 1.00 64.88 97 ASP A O 1
ATOM 745 N N . ARG A 1 98 ? -3.180 -10.007 -19.991 1.00 66.94 98 ARG A N 1
ATOM 746 C CA . ARG A 1 98 ? -3.489 -10.229 -18.578 1.00 66.94 98 ARG A CA 1
ATOM 747 C C . ARG A 1 98 ? -3.750 -8.896 -17.900 1.00 66.94 98 ARG A C 1
ATOM 749 O O . ARG A 1 98 ? -2.916 -8.002 -17.905 1.00 66.94 98 ARG A O 1
ATOM 756 N N . GLY A 1 99 ? -4.930 -8.785 -17.296 1.00 56.91 99 GLY A N 1
ATOM 757 C CA . GLY A 1 99 ? -5.276 -7.625 -16.490 1.00 56.91 99 GLY A CA 1
ATOM 758 C C . GLY A 1 99 ? -4.360 -7.519 -15.271 1.00 56.91 99 GLY A C 1
ATOM 759 O O . GLY A 1 99 ? -3.657 -6.535 -15.114 1.00 56.91 99 GLY A O 1
ATOM 760 N N . ALA A 1 100 ? -4.347 -8.536 -14.416 1.00 61.44 100 ALA A N 1
ATOM 761 C CA . ALA A 1 100 ? -3.503 -8.554 -13.228 1.00 61.44 100 ALA A CA 1
ATOM 762 C C . ALA A 1 100 ? -2.356 -9.554 -13.375 1.00 61.44 100 ALA A C 1
ATOM 764 O O . ALA A 1 100 ? -2.469 -10.525 -14.129 1.00 61.44 100 ALA A O 1
ATOM 765 N N . ALA A 1 101 ? -1.277 -9.324 -12.629 1.00 82.50 101 ALA A N 1
ATOM 766 C CA . ALA A 1 101 ? -0.226 -10.307 -12.471 1.00 82.50 101 ALA A CA 1
ATOM 767 C C . ALA A 1 101 ? 0.354 -10.362 -11.069 1.00 82.50 101 ALA A C 1
ATOM 769 O O . ALA A 1 101 ? 0.426 -9.351 -10.373 1.00 82.50 101 ALA A O 1
ATOM 770 N N . ARG A 1 102 ? 0.798 -11.556 -10.691 1.00 90.62 102 ARG A N 1
ATOM 771 C CA . ARG A 1 102 ? 1.509 -11.833 -9.444 1.00 90.62 102 ARG A CA 1
ATOM 772 C C . ARG A 1 102 ? 2.900 -12.354 -9.750 1.00 90.62 102 ARG A C 1
ATOM 774 O O . ARG A 1 102 ? 3.080 -13.051 -10.744 1.00 90.62 102 ARG A O 1
ATOM 781 N N . VAL A 1 103 ? 3.871 -12.004 -8.923 1.00 92.44 103 VAL A N 1
ATOM 782 C CA . VAL A 1 103 ? 5.225 -12.543 -9.015 1.00 92.44 103 VAL A CA 1
ATOM 783 C C . VAL A 1 103 ? 5.814 -12.686 -7.630 1.00 92.44 103 VAL A C 1
ATOM 785 O O . VAL A 1 103 ? 5.679 -11.791 -6.798 1.00 92.44 103 VAL A O 1
ATOM 788 N N . ASP A 1 104 ? 6.505 -13.794 -7.429 1.00 91.38 104 ASP A N 1
ATOM 789 C CA . ASP A 1 104 ? 7.261 -14.056 -6.222 1.00 91.38 104 ASP A CA 1
ATOM 790 C C . ASP A 1 104 ? 8.741 -13.835 -6.513 1.00 91.38 104 ASP A C 1
ATOM 792 O O . ASP A 1 104 ? 9.291 -14.321 -7.504 1.00 91.38 104 ASP A O 1
ATOM 796 N N . VAL A 1 105 ? 9.386 -13.030 -5.675 1.00 90.06 105 VAL A N 1
ATOM 797 C CA . VAL A 1 105 ? 10.807 -12.713 -5.802 1.00 90.06 105 VAL A CA 1
ATOM 798 C C . VAL A 1 105 ? 11.502 -12.972 -4.482 1.00 90.06 105 VAL A C 1
ATOM 800 O O . VAL A 1 105 ? 10.995 -12.628 -3.419 1.00 90.06 105 VAL A O 1
ATOM 803 N N . ASN A 1 106 ? 12.686 -13.569 -4.536 1.00 90.06 106 ASN A N 1
ATOM 804 C CA . ASN A 1 106 ? 13.494 -13.734 -3.340 1.00 90.06 106 ASN A CA 1
ATOM 805 C C . ASN A 1 106 ? 13.900 -12.355 -2.777 1.00 90.06 106 ASN A C 1
ATOM 807 O O . ASN A 1 106 ? 14.428 -11.514 -3.508 1.00 90.06 106 ASN A O 1
ATOM 811 N N . GLU A 1 107 ? 13.670 -12.127 -1.482 1.00 88.88 107 GLU A N 1
ATOM 812 C CA . GLU A 1 107 ? 13.957 -10.859 -0.792 1.00 88.88 107 GLU A CA 1
ATOM 813 C C . GLU A 1 107 ? 15.437 -10.463 -0.882 1.00 88.88 107 GLU A C 1
ATOM 815 O O . GLU A 1 107 ? 15.775 -9.282 -0.951 1.00 88.88 107 GLU A O 1
ATOM 820 N N . GLN A 1 108 ? 16.324 -11.455 -0.933 1.00 87.88 108 GLN A N 1
ATOM 821 C CA . GLN A 1 108 ? 17.771 -11.280 -0.998 1.00 87.88 108 GLN A CA 1
ATOM 822 C C . GLN A 1 108 ? 18.257 -10.936 -2.418 1.00 87.88 108 GLN A C 1
ATOM 824 O O . GLN A 1 108 ? 19.454 -10.753 -2.622 1.00 87.88 108 GLN A O 1
ATOM 829 N N . ASN A 1 109 ? 17.349 -10.793 -3.393 1.00 84.69 109 ASN A N 1
ATOM 830 C CA . ASN A 1 109 ? 17.634 -10.301 -4.739 1.00 84.69 109 ASN A CA 1
ATOM 831 C C . ASN A 1 109 ? 17.080 -8.870 -4.937 1.00 84.69 109 ASN A C 1
ATOM 833 O O . ASN A 1 109 ? 16.025 -8.674 -5.559 1.00 84.69 109 ASN A O 1
ATOM 837 N N . PRO A 1 110 ? 17.788 -7.830 -4.453 1.00 81.12 110 PRO A N 1
ATOM 838 C CA . PRO A 1 110 ? 17.318 -6.447 -4.546 1.00 81.12 110 PRO A CA 1
ATOM 839 C C . PRO A 1 110 ? 17.196 -5.954 -5.997 1.00 81.12 110 PRO A C 1
ATOM 841 O O . PRO A 1 110 ? 16.378 -5.080 -6.285 1.00 81.12 110 PRO A O 1
ATOM 844 N N . GLY A 1 111 ? 17.972 -6.524 -6.926 1.00 80.56 111 GLY A N 1
ATOM 845 C CA . GLY A 1 111 ? 17.906 -6.186 -8.348 1.00 80.56 111 GLY A CA 1
ATOM 846 C C . GLY A 1 111 ? 16.585 -6.614 -8.988 1.00 80.56 111 GLY A C 1
ATOM 847 O O . GLY A 1 111 ? 15.968 -5.830 -9.711 1.00 80.56 111 GLY A O 1
ATOM 848 N N . ALA A 1 112 ? 16.119 -7.827 -8.686 1.00 84.25 112 ALA A N 1
ATOM 849 C CA . ALA A 1 112 ? 14.828 -8.315 -9.155 1.00 84.25 112 ALA A CA 1
ATOM 850 C C . ALA A 1 112 ? 13.666 -7.529 -8.524 1.00 84.25 112 ALA A C 1
ATOM 852 O O . ALA A 1 112 ? 12.741 -7.135 -9.236 1.00 84.25 112 ALA A O 1
ATOM 853 N N . HIS A 1 113 ? 13.749 -7.201 -7.230 1.00 83.19 113 HIS A N 1
ATOM 854 C CA . HIS A 1 113 ? 12.757 -6.339 -6.584 1.00 83.19 113 HIS A CA 1
ATOM 855 C C . HIS A 1 113 ? 12.659 -4.964 -7.272 1.00 83.19 113 HIS A C 1
ATOM 857 O O . HIS A 1 113 ? 11.570 -4.558 -7.680 1.00 83.19 113 HIS A O 1
ATOM 863 N N . ALA A 1 114 ? 13.788 -4.281 -7.496 1.00 79.12 114 ALA A N 1
ATOM 864 C CA . ALA A 1 114 ? 13.812 -2.995 -8.197 1.00 79.12 114 ALA A CA 1
ATOM 865 C C . ALA A 1 114 ? 13.291 -3.101 -9.642 1.00 79.12 114 ALA A C 1
ATOM 867 O O . ALA A 1 114 ? 12.599 -2.205 -10.131 1.00 79.12 114 ALA A O 1
ATOM 868 N N . PHE A 1 115 ? 13.588 -4.208 -10.329 1.00 85.31 115 PHE A N 1
ATOM 869 C CA . PHE A 1 115 ? 13.088 -4.480 -11.673 1.00 85.31 115 PHE A CA 1
ATOM 870 C C . PHE A 1 115 ? 11.554 -4.546 -11.715 1.00 85.31 115 PHE A C 1
ATOM 872 O O . PHE A 1 115 ? 10.946 -3.897 -12.572 1.00 85.31 115 PHE A O 1
ATOM 879 N N . TYR A 1 116 ? 10.922 -5.287 -10.805 1.00 88.62 116 TYR A N 1
ATOM 880 C CA . TYR A 1 116 ? 9.462 -5.398 -10.761 1.00 88.62 116 TYR A CA 1
ATOM 881 C C . TYR A 1 116 ? 8.799 -4.106 -10.277 1.00 88.62 116 TYR A C 1
ATOM 883 O O . TYR A 1 116 ? 7.834 -3.656 -10.897 1.00 88.62 116 TYR A O 1
ATOM 891 N N . ALA A 1 117 ? 9.363 -3.451 -9.257 1.00 81.25 117 ALA A N 1
ATOM 892 C CA . ALA A 1 117 ? 8.872 -2.166 -8.759 1.00 81.25 117 ALA A CA 1
ATOM 893 C C . ALA A 1 117 ? 8.827 -1.099 -9.868 1.00 81.25 117 ALA A C 1
ATOM 895 O O . ALA A 1 117 ? 7.801 -0.453 -10.081 1.00 81.25 117 ALA A O 1
ATOM 896 N N . ALA A 1 118 ? 9.891 -0.990 -10.672 1.00 78.19 118 ALA A N 1
ATOM 897 C CA . ALA A 1 118 ? 9.947 -0.074 -11.817 1.00 78.19 118 ALA A CA 1
ATOM 898 C C . ALA A 1 118 ? 8.920 -0.386 -12.929 1.00 78.19 118 ALA A C 1
ATOM 900 O O . ALA A 1 118 ? 8.758 0.404 -13.857 1.00 78.19 118 ALA A O 1
ATOM 901 N N . ARG A 1 119 ? 8.244 -1.540 -12.867 1.00 83.69 119 ARG A N 1
ATOM 902 C CA . ARG A 1 119 ? 7.225 -2.001 -13.828 1.00 83.69 119 ARG A CA 1
ATOM 903 C C . ARG A 1 119 ? 5.826 -2.044 -13.214 1.00 83.69 119 ARG A C 1
ATOM 905 O O . ARG A 1 119 ? 4.944 -2.719 -13.739 1.00 83.69 119 ARG A O 1
ATOM 912 N N . GLY A 1 120 ? 5.624 -1.314 -12.118 1.00 82.88 120 GLY A N 1
ATOM 913 C CA . GLY A 1 120 ? 4.315 -1.132 -11.495 1.00 82.88 120 GLY A CA 1
ATOM 914 C C . GLY A 1 120 ? 3.849 -2.316 -10.651 1.00 82.88 120 GLY A C 1
ATOM 915 O O . GLY A 1 120 ? 2.662 -2.399 -10.350 1.00 82.88 120 GLY A O 1
ATOM 916 N N . PHE A 1 121 ? 4.749 -3.232 -10.284 1.00 88.94 121 PHE A N 1
ATOM 917 C CA . PHE A 1 121 ? 4.456 -4.226 -9.255 1.00 88.94 121 PHE A CA 1
ATOM 918 C C . PHE A 1 121 ? 4.658 -3.613 -7.871 1.00 88.94 121 PHE A C 1
ATOM 920 O O . PHE A 1 121 ? 5.654 -2.936 -7.620 1.00 88.94 121 PHE A O 1
ATOM 927 N N . THR A 1 122 ? 3.735 -3.889 -6.961 1.00 87.88 122 THR A N 1
ATOM 928 C CA . THR A 1 122 ? 3.803 -3.473 -5.561 1.00 87.88 122 THR A CA 1
ATOM 929 C C . THR A 1 122 ? 3.903 -4.693 -4.657 1.00 87.88 122 THR A C 1
ATOM 931 O O . THR A 1 122 ? 3.372 -5.758 -4.970 1.00 87.88 122 THR A O 1
ATOM 934 N N . LEU A 1 123 ? 4.603 -4.551 -3.532 1.00 87.56 123 LEU A N 1
ATOM 935 C CA . LEU A 1 123 ? 4.691 -5.592 -2.510 1.00 87.56 123 LEU A CA 1
ATOM 936 C C . LEU A 1 123 ? 3.321 -5.799 -1.856 1.00 87.56 123 LEU A C 1
ATOM 938 O O . LEU A 1 123 ? 2.783 -4.875 -1.254 1.00 87.56 123 LEU A O 1
ATOM 942 N N . VAL A 1 124 ? 2.776 -7.010 -1.948 1.00 87.25 124 VAL A N 1
ATOM 943 C CA . VAL A 1 124 ? 1.483 -7.396 -1.357 1.00 87.25 124 VAL A CA 1
ATOM 944 C C . VAL A 1 124 ? 1.614 -8.407 -0.219 1.00 87.25 124 VAL A C 1
ATOM 946 O O . VAL A 1 124 ? 0.647 -8.650 0.497 1.00 87.25 124 VAL A O 1
ATOM 949 N N . GLY A 1 125 ? 2.798 -8.983 -0.016 1.00 87.38 125 GLY A N 1
ATOM 950 C CA . GLY A 1 125 ? 3.050 -9.889 1.098 1.00 87.38 125 GLY A CA 1
ATOM 951 C C . GLY A 1 125 ? 4.505 -10.325 1.196 1.00 87.38 125 GLY A C 1
ATOM 952 O O . GLY A 1 125 ? 5.308 -10.066 0.304 1.00 87.38 125 GLY A O 1
ATOM 953 N N . ARG A 1 126 ? 4.837 -11.014 2.289 1.00 93.56 126 ARG A N 1
ATOM 954 C CA . ARG A 1 126 ? 6.158 -11.602 2.519 1.00 93.56 126 ARG A CA 1
ATOM 955 C C . ARG A 1 126 ? 6.027 -12.940 3.236 1.00 93.56 126 ARG A C 1
ATOM 957 O O . ARG A 1 126 ? 5.344 -13.017 4.256 1.00 93.56 126 ARG A O 1
ATOM 964 N N . SER A 1 127 ? 6.763 -13.938 2.767 1.00 90.56 127 SER A N 1
ATOM 965 C CA . SER A 1 127 ? 6.941 -15.228 3.431 1.00 90.56 127 SER A CA 1
ATOM 966 C C . SER A 1 127 ? 8.370 -15.363 3.948 1.00 90.56 127 SER A C 1
ATOM 968 O O . SER A 1 127 ? 9.327 -14.951 3.299 1.00 90.56 127 SER A O 1
ATOM 970 N N . ALA A 1 128 ? 8.526 -15.898 5.161 1.00 88.56 128 ALA A N 1
ATOM 971 C CA . ALA A 1 128 ? 9.844 -16.085 5.775 1.00 88.56 128 ALA A CA 1
ATOM 972 C C . ALA A 1 128 ? 10.619 -17.277 5.188 1.00 88.56 128 ALA A C 1
ATOM 974 O O . ALA A 1 128 ? 11.836 -17.341 5.346 1.00 88.56 128 ALA A O 1
ATOM 975 N N . LEU A 1 129 ? 9.903 -18.207 4.556 1.00 88.12 129 LEU A N 1
ATOM 976 C CA . LEU A 1 129 ? 10.420 -19.398 3.895 1.00 88.12 129 LEU A CA 1
ATOM 977 C C . LEU A 1 129 ? 9.906 -19.418 2.451 1.00 88.12 129 LEU A C 1
ATOM 979 O O . LEU A 1 129 ? 8.899 -18.763 2.165 1.00 88.12 129 LEU A O 1
ATOM 983 N N . ASP A 1 130 ? 10.567 -20.182 1.587 1.00 84.94 130 ASP A N 1
ATOM 984 C CA . ASP A 1 130 ? 10.037 -20.511 0.261 1.00 84.94 130 ASP A CA 1
ATOM 985 C C . ASP A 1 130 ? 9.006 -21.655 0.316 1.00 84.94 130 ASP A C 1
ATOM 987 O O . ASP A 1 130 ? 8.686 -22.178 1.392 1.00 84.94 130 ASP A O 1
ATOM 991 N N . ASP A 1 131 ? 8.476 -22.040 -0.846 1.00 80.88 131 ASP A N 1
AT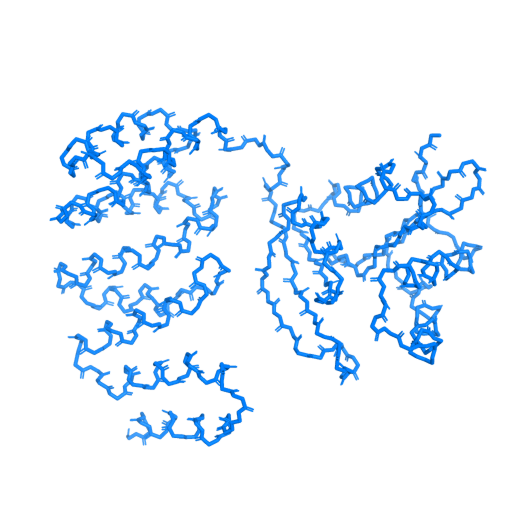OM 992 C CA . ASP A 1 131 ? 7.425 -23.057 -0.976 1.00 80.88 131 ASP A CA 1
ATOM 993 C C . ASP A 1 131 ? 7.874 -24.457 -0.515 1.00 80.88 131 ASP A C 1
ATOM 995 O O . ASP A 1 131 ? 7.050 -25.287 -0.120 1.00 80.88 131 ASP A O 1
ATOM 999 N N . GLU A 1 132 ? 9.183 -24.719 -0.496 1.00 79.94 132 GLU A N 1
ATOM 1000 C CA . GLU A 1 132 ? 9.796 -25.945 0.017 1.00 79.94 132 GLU A CA 1
ATOM 1001 C C . GLU A 1 132 ? 10.185 -25.859 1.505 1.00 79.94 132 GLU A C 1
ATOM 1003 O O . GLU A 1 132 ? 10.678 -26.835 2.080 1.00 79.94 132 GLU A O 1
ATOM 1008 N N . GLY A 1 133 ? 9.945 -24.718 2.157 1.00 83.00 133 GLY A N 1
ATOM 1009 C CA . GLY A 1 133 ? 10.242 -24.490 3.570 1.00 83.00 133 GLY A CA 1
ATOM 1010 C C . GLY A 1 133 ? 11.707 -24.149 3.865 1.00 83.00 133 GLY A C 1
ATOM 1011 O O . GLY A 1 133 ? 12.127 -24.217 5.025 1.00 83.00 133 GLY A O 1
ATOM 1012 N N . ARG A 1 134 ? 12.501 -23.791 2.851 1.00 84.12 134 ARG A N 1
ATOM 1013 C CA . ARG A 1 134 ? 13.895 -23.349 3.003 1.00 84.12 134 ARG A CA 1
ATOM 1014 C C . ARG A 1 134 ? 13.935 -21.895 3.492 1.00 84.12 134 ARG A C 1
ATOM 1016 O O . ARG A 1 134 ? 13.009 -21.131 3.219 1.00 84.12 134 ARG A O 1
ATOM 1023 N N . PRO A 1 135 ? 14.989 -21.474 4.217 1.00 87.94 135 PRO A N 1
ATOM 1024 C CA . PRO A 1 135 ? 15.093 -20.140 4.815 1.00 87.94 135 PRO A CA 1
ATOM 1025 C C . PRO A 1 135 ? 15.485 -19.061 3.792 1.00 87.94 135 PRO A C 1
ATOM 1027 O O . PRO A 1 135 ? 16.432 -18.307 4.003 1.00 87.94 135 PRO A O 1
ATOM 1030 N N . PHE A 1 136 ? 14.750 -19.000 2.686 1.00 87.44 136 PHE A N 1
ATOM 1031 C CA . PHE A 1 136 ? 14.911 -18.053 1.594 1.00 87.44 136 PHE A CA 1
ATOM 1032 C C . PHE A 1 136 ? 13.651 -17.184 1.531 1.00 87.44 136 PHE A C 1
ATOM 1034 O O . PHE A 1 136 ? 12.662 -17.599 0.931 1.00 87.44 136 PHE A O 1
ATOM 1041 N N . PRO A 1 137 ? 13.632 -16.010 2.191 1.00 89.31 137 PRO A N 1
ATOM 1042 C CA . PRO A 1 137 ? 12.425 -15.203 2.270 1.00 89.31 137 PRO A CA 1
ATOM 1043 C C . PRO A 1 137 ? 11.941 -14.758 0.889 1.00 89.31 137 PRO A C 1
ATOM 1045 O O . PRO A 1 137 ? 12.733 -14.366 0.028 1.00 89.31 137 PRO A O 1
ATOM 1048 N N . VAL A 1 138 ? 10.625 -14.779 0.702 1.00 92.62 138 VAL A N 1
ATOM 1049 C CA . VAL A 1 138 ? 9.958 -14.461 -0.563 1.00 92.62 138 VAL A CA 1
ATOM 1050 C C . VAL A 1 138 ? 9.100 -13.216 -0.384 1.00 92.62 138 VAL A C 1
ATOM 1052 O O . VAL A 1 138 ? 8.329 -13.102 0.568 1.00 92.62 138 VAL A O 1
ATOM 1055 N N . LEU A 1 139 ? 9.233 -12.274 -1.308 1.00 91.88 139 LEU A N 1
ATOM 1056 C CA . LEU A 1 139 ? 8.359 -11.122 -1.464 1.00 91.88 139 LEU A CA 1
ATOM 1057 C C . LEU A 1 139 ? 7.301 -11.452 -2.516 1.00 91.88 139 LEU A C 1
ATOM 1059 O O . LEU A 1 139 ? 7.638 -11.771 -3.655 1.00 91.88 139 LEU A O 1
ATOM 1063 N N . HIS A 1 140 ? 6.033 -11.325 -2.138 1.00 92.56 140 HIS A N 1
ATOM 1064 C CA . HIS A 1 140 ? 4.896 -11.489 -3.035 1.00 92.56 140 HIS A CA 1
ATOM 1065 C C . HIS A 1 140 ? 4.551 -10.127 -3.619 1.00 92.56 140 HIS A C 1
ATOM 1067 O O . HIS A 1 140 ? 4.177 -9.216 -2.875 1.00 92.56 140 HIS A O 1
ATOM 1073 N N . LEU A 1 141 ? 4.683 -9.961 -4.931 1.00 92.25 141 LEU A N 1
ATOM 1074 C CA . LEU A 1 141 ? 4.382 -8.714 -5.626 1.00 92.25 141 LEU A CA 1
ATOM 1075 C C . LEU A 1 141 ? 3.162 -8.882 -6.535 1.00 92.25 141 LEU A C 1
ATOM 1077 O O . LEU A 1 141 ? 2.966 -9.937 -7.139 1.00 92.25 141 LEU A O 1
ATOM 1081 N N . ALA A 1 142 ? 2.363 -7.829 -6.689 1.00 89.69 142 ALA A N 1
ATOM 1082 C CA . ALA A 1 142 ? 1.232 -7.821 -7.610 1.00 89.69 142 ALA A CA 1
ATOM 1083 C C . ALA A 1 142 ? 1.167 -6.538 -8.440 1.00 89.69 142 ALA A C 1
ATOM 1085 O O . ALA A 1 142 ? 1.603 -5.473 -8.012 1.00 89.69 142 ALA A O 1
ATOM 1086 N N . ARG A 1 143 ? 0.585 -6.646 -9.633 1.00 86.19 143 ARG A N 1
ATOM 1087 C CA . ARG A 1 143 ? 0.266 -5.543 -10.544 1.00 86.19 143 ARG A CA 1
ATOM 1088 C C . ARG A 1 143 ? -1.196 -5.680 -10.965 1.00 86.19 143 ARG A C 1
ATOM 1090 O O . ARG A 1 143 ? -1.587 -6.738 -11.449 1.00 86.19 143 ARG A O 1
ATOM 1097 N N . SER A 1 144 ? -2.003 -4.635 -10.783 1.00 73.56 144 SER A N 1
ATOM 1098 C CA . SER A 1 144 ? -3.433 -4.630 -11.143 1.00 73.56 144 SER A CA 1
ATOM 1099 C C . SER A 1 144 ? -3.680 -4.218 -12.599 1.00 73.56 144 SER A C 1
ATOM 1101 O O . SER A 1 144 ? -2.921 -3.434 -13.177 1.00 73.56 144 SER A O 1
ATOM 1103 N N . ALA A 1 145 ? -4.802 -4.686 -13.158 1.00 56.72 145 ALA A N 1
ATOM 1104 C CA . ALA A 1 145 ? -5.299 -4.289 -14.478 1.00 56.72 145 ALA A CA 1
ATOM 1105 C C . ALA A 1 145 ? -5.613 -2.798 -14.494 1.00 56.72 145 ALA A C 1
ATOM 1107 O O . ALA A 1 145 ? -6.567 -2.364 -13.860 1.00 56.72 145 ALA A O 1
ATOM 1108 N N . GLY A 1 146 ? -4.787 -2.020 -15.190 1.00 47.06 146 GLY A N 1
ATOM 1109 C CA . GLY A 1 146 ? -4.852 -0.556 -15.186 1.00 47.06 146 GLY A CA 1
ATOM 1110 C C . GLY A 1 146 ? -3.510 0.108 -14.896 1.00 47.06 146 GLY A C 1
ATOM 1111 O O . GLY A 1 146 ? -3.319 1.263 -15.261 1.00 47.06 146 GLY A O 1
ATOM 1112 N N . ALA A 1 147 ? -2.534 -0.636 -14.363 1.00 44.00 147 ALA A N 1
ATOM 1113 C CA . ALA A 1 147 ? -1.148 -0.191 -14.291 1.00 44.00 147 ALA A CA 1
ATOM 1114 C C . ALA A 1 147 ? -0.474 -0.323 -15.669 1.00 44.00 147 ALA A C 1
ATOM 1116 O O . ALA A 1 147 ? 0.447 -1.118 -15.865 1.00 44.00 147 ALA A O 1
ATOM 1117 N N . ALA A 1 148 ? -0.951 0.431 -16.659 1.00 37.69 148 ALA A N 1
ATOM 1118 C CA . ALA A 1 148 ? -0.076 0.853 -17.744 1.00 37.69 148 ALA A CA 1
ATOM 1119 C C . ALA A 1 148 ? 1.052 1.699 -17.122 1.00 37.69 148 ALA A C 1
ATOM 1121 O O . ALA A 1 148 ? 0.786 2.443 -16.173 1.00 37.69 148 ALA A O 1
ATOM 1122 N N . PRO A 1 149 ? 2.301 1.621 -17.609 1.00 37.53 149 PRO A N 1
ATOM 1123 C CA . PRO A 1 149 ? 3.333 2.541 -17.159 1.00 37.53 149 PRO A CA 1
ATOM 1124 C C . PRO A 1 149 ? 2.895 3.979 -17.496 1.00 37.53 149 PRO A C 1
ATOM 1126 O O . PRO A 1 149 ? 2.839 4.348 -18.665 1.00 37.53 149 PRO A O 1
ATOM 1129 N N . GLY A 1 150 ? 2.559 4.770 -16.473 1.00 41.81 150 GLY A N 1
ATOM 1130 C CA . GLY A 1 150 ? 2.569 6.236 -16.519 1.00 41.81 150 GLY A CA 1
ATOM 1131 C C . GLY A 1 150 ? 1.497 6.951 -17.351 1.00 41.81 150 GLY A C 1
ATOM 1132 O O . GLY A 1 150 ? 1.859 7.764 -18.196 1.00 41.81 150 GLY A O 1
ATOM 1133 N N . LEU A 1 151 ? 0.199 6.736 -17.093 1.00 41.78 151 LEU A N 1
ATOM 1134 C CA . LEU A 1 151 ? -0.867 7.521 -17.752 1.00 41.78 151 LEU A CA 1
ATOM 1135 C C . LEU A 1 151 ? -1.928 8.165 -16.833 1.00 41.78 151 LEU A C 1
ATOM 1137 O O . LEU A 1 151 ? -2.837 8.796 -17.362 1.00 41.78 151 LEU A O 1
ATOM 1141 N N . LEU A 1 152 ? -1.822 8.078 -15.497 1.00 50.88 152 LEU A N 1
ATOM 1142 C CA . LEU A 1 152 ? -2.789 8.723 -14.575 1.00 50.88 152 LEU A CA 1
ATOM 1143 C C . LEU A 1 152 ? -2.185 9.656 -13.507 1.00 50.88 152 LEU A C 1
ATOM 1145 O O . LEU A 1 152 ? -2.936 10.375 -12.857 1.00 50.88 152 LEU A O 1
ATOM 1149 N N . SER A 1 153 ? -0.860 9.703 -13.347 1.00 56.81 153 SER A N 1
ATOM 1150 C CA . SER A 1 153 ? -0.184 10.671 -12.471 1.00 56.81 153 SER A CA 1
ATOM 1151 C C . SER A 1 153 ? 0.556 11.694 -13.330 1.00 56.81 153 SER A C 1
ATOM 1153 O O . SER A 1 153 ? 1.471 11.321 -14.066 1.00 56.81 153 SER A O 1
ATOM 1155 N N . ASP A 1 154 ? 0.170 12.964 -13.254 1.00 79.06 154 ASP A N 1
ATOM 1156 C CA . ASP A 1 154 ? 0.938 14.073 -13.823 1.00 79.06 154 ASP A CA 1
ATOM 1157 C C . ASP A 1 154 ? 2.158 14.340 -12.917 1.00 79.06 154 ASP A C 1
ATOM 1159 O O . ASP A 1 154 ? 1.976 14.821 -11.796 1.00 79.06 154 ASP A O 1
ATOM 1163 N N . PRO A 1 155 ? 3.402 14.036 -13.350 1.00 79.38 155 PRO A N 1
ATOM 1164 C CA . PRO A 1 155 ? 4.581 14.180 -12.497 1.00 79.38 155 PRO A CA 1
ATOM 1165 C C . PRO A 1 155 ? 4.841 15.623 -12.060 1.00 79.38 155 PRO A C 1
ATOM 1167 O O . PRO A 1 155 ? 5.475 15.838 -11.029 1.00 79.38 155 PRO A O 1
ATOM 1170 N N . ALA A 1 156 ? 4.381 16.609 -12.838 1.00 85.81 156 ALA A N 1
ATOM 1171 C CA . ALA A 1 156 ? 4.501 18.009 -12.459 1.00 85.81 156 ALA A CA 1
ATOM 1172 C C . ALA A 1 156 ? 3.558 18.324 -11.294 1.00 85.81 156 ALA A C 1
ATOM 1174 O O . ALA A 1 156 ? 4.000 18.879 -10.292 1.00 85.81 156 ALA A O 1
ATOM 1175 N N . TRP A 1 157 ? 2.298 17.888 -11.384 1.00 92.25 157 TRP A N 1
ATOM 1176 C CA . TRP A 1 157 ? 1.327 18.045 -10.300 1.00 92.25 157 TRP A CA 1
ATOM 1177 C C . TRP A 1 157 ? 1.788 17.348 -9.010 1.00 92.25 157 TRP A C 1
ATOM 1179 O O . TRP A 1 157 ? 1.751 17.958 -7.945 1.00 92.25 157 TRP A O 1
ATOM 1189 N N . GLU A 1 158 ? 2.299 16.116 -9.108 1.00 86.06 158 GLU A N 1
ATOM 1190 C CA . GLU A 1 158 ? 2.839 15.370 -7.958 1.00 86.06 158 GLU A CA 1
ATOM 1191 C C . GLU A 1 158 ? 4.007 16.110 -7.284 1.00 86.06 158 GLU A C 1
ATOM 1193 O O . GLU A 1 158 ? 4.072 16.203 -6.058 1.00 86.06 158 GLU A O 1
ATOM 1198 N N . ALA A 1 159 ? 4.917 16.687 -8.076 1.00 81.69 159 ALA A N 1
ATOM 1199 C CA . ALA A 1 159 ? 6.034 17.468 -7.549 1.00 81.69 159 ALA A CA 1
ATOM 1200 C C . ALA A 1 159 ? 5.570 18.759 -6.855 1.00 81.69 159 ALA A C 1
ATOM 1202 O O . ALA A 1 159 ? 6.151 19.152 -5.845 1.00 81.69 159 ALA A O 1
ATOM 1203 N N . GLU A 1 160 ? 4.528 19.415 -7.371 1.00 92.06 160 GLU A N 1
ATOM 1204 C CA . GLU A 1 160 ? 3.949 20.607 -6.745 1.00 92.06 160 GLU A CA 1
ATOM 1205 C C . GLU A 1 160 ? 3.245 20.285 -5.419 1.00 92.06 160 GLU A C 1
ATOM 1207 O O . GLU A 1 160 ? 3.417 21.022 -4.448 1.00 92.06 160 GLU A O 1
ATOM 1212 N N . VAL A 1 161 ? 2.499 19.176 -5.354 1.00 90.81 161 VAL A N 1
ATOM 1213 C CA . VAL A 1 161 ? 1.883 18.679 -4.112 1.00 90.81 161 VAL A CA 1
ATOM 1214 C C . VAL A 1 161 ? 2.954 18.368 -3.067 1.00 90.81 161 VAL A C 1
ATOM 1216 O O . VAL A 1 161 ? 2.864 18.849 -1.938 1.00 90.81 161 VAL A O 1
ATOM 1219 N N . ALA A 1 162 ? 3.996 17.619 -3.442 1.00 84.88 162 ALA A N 1
ATOM 1220 C CA . ALA A 1 162 ? 5.093 17.281 -2.539 1.00 84.88 162 ALA A CA 1
ATOM 1221 C C . ALA A 1 162 ? 5.817 18.535 -2.021 1.00 84.88 162 ALA A C 1
ATOM 1223 O O . ALA A 1 162 ? 6.022 18.675 -0.819 1.00 84.88 162 ALA A O 1
ATOM 1224 N N . ALA A 1 163 ? 6.128 19.488 -2.907 1.00 84.56 163 ALA A N 1
ATOM 1225 C CA . ALA A 1 163 ? 6.766 20.744 -2.519 1.00 84.56 163 ALA A CA 1
ATOM 1226 C C . ALA A 1 163 ? 5.916 21.556 -1.528 1.00 84.56 163 ALA A C 1
ATOM 1228 O O . ALA A 1 163 ? 6.466 22.183 -0.625 1.00 84.56 163 ALA A O 1
ATOM 1229 N N . LEU A 1 164 ? 4.586 21.537 -1.673 1.00 89.69 164 LEU A N 1
ATOM 1230 C CA . LEU A 1 164 ? 3.679 22.217 -0.751 1.00 89.69 164 LEU A CA 1
ATOM 1231 C C . LEU A 1 164 ? 3.624 21.539 0.630 1.00 89.69 164 LEU A C 1
ATOM 1233 O O . LEU A 1 164 ? 3.533 22.232 1.646 1.00 89.69 164 LEU A O 1
ATOM 1237 N N . TRP A 1 165 ? 3.683 20.205 0.681 1.00 88.19 165 TRP A N 1
ATOM 1238 C CA . TRP A 1 165 ? 3.758 19.453 1.937 1.00 88.19 165 TRP A CA 1
ATOM 1239 C C . TRP A 1 165 ? 5.107 19.617 2.650 1.00 88.19 165 TRP A C 1
ATOM 1241 O O . TRP A 1 165 ? 5.134 19.708 3.877 1.00 88.19 165 TRP A O 1
ATOM 1251 N N . ASP A 1 166 ? 6.201 19.715 1.892 1.00 85.81 166 ASP A N 1
ATOM 1252 C CA . ASP A 1 166 ? 7.558 19.904 2.419 1.00 85.81 166 ASP A CA 1
ATOM 1253 C C . ASP A 1 166 ? 7.853 21.354 2.850 1.00 85.81 166 ASP A C 1
ATOM 1255 O O . ASP A 1 166 ? 8.826 21.612 3.570 1.00 85.81 166 ASP A O 1
ATOM 1259 N N . ASP A 1 167 ? 7.026 22.323 2.441 1.00 86.88 167 ASP A N 1
ATOM 1260 C CA . ASP A 1 167 ? 7.167 23.713 2.864 1.00 86.88 167 ASP A CA 1
ATOM 1261 C C . ASP A 1 167 ? 6.740 23.881 4.334 1.00 86.88 167 ASP A C 1
ATOM 1263 O O . ASP A 1 167 ? 5.568 24.056 4.676 1.00 86.88 167 ASP A O 1
ATOM 1267 N N . GLY A 1 168 ? 7.724 23.859 5.233 1.00 87.06 168 GLY A N 1
ATOM 1268 C CA . GLY A 1 168 ? 7.530 24.128 6.660 1.00 87.06 168 GLY A CA 1
ATOM 1269 C C . GLY A 1 168 ? 7.335 25.608 7.016 1.00 87.06 168 GLY A C 1
ATOM 1270 O O . GLY A 1 168 ? 7.208 25.928 8.197 1.00 87.06 168 GLY A O 1
ATOM 1271 N N . THR A 1 169 ? 7.363 26.522 6.041 1.00 92.19 169 THR A N 1
ATOM 1272 C CA . THR A 1 169 ? 7.225 27.972 6.267 1.00 92.19 169 THR A CA 1
ATOM 1273 C C . THR A 1 169 ? 5.816 28.499 6.006 1.00 92.19 169 THR A C 1
ATOM 1275 O O . THR A 1 169 ? 5.471 29.580 6.490 1.00 92.19 169 THR A O 1
ATOM 1278 N N . ILE A 1 170 ? 4.999 27.747 5.265 1.00 91.25 170 ILE A N 1
ATOM 1279 C CA . ILE A 1 170 ? 3.605 28.091 4.987 1.00 91.25 170 ILE A CA 1
ATOM 1280 C C . ILE A 1 170 ? 2.713 27.757 6.192 1.00 91.25 170 ILE A C 1
ATOM 1282 O O . ILE A 1 170 ? 2.830 26.690 6.799 1.00 91.25 170 ILE A O 1
ATOM 1286 N N . ASP A 1 171 ? 1.819 28.681 6.549 1.00 95.38 171 ASP A N 1
ATOM 1287 C CA . ASP A 1 171 ? 0.788 28.433 7.559 1.00 95.38 171 ASP A CA 1
ATOM 1288 C C . ASP A 1 171 ? -0.345 27.554 7.009 1.00 95.38 171 ASP A C 1
ATOM 1290 O O . ASP A 1 171 ? -0.559 27.469 5.796 1.00 95.38 171 ASP A O 1
ATOM 1294 N N . ASP A 1 172 ? -1.098 26.919 7.906 1.00 92.00 172 ASP A N 1
ATOM 1295 C CA . ASP A 1 172 ? -2.108 25.927 7.531 1.00 92.00 172 ASP A CA 1
ATOM 1296 C C . ASP A 1 172 ? -3.231 26.511 6.662 1.00 92.00 172 ASP A C 1
ATOM 1298 O O . ASP A 1 172 ? -3.685 25.863 5.719 1.00 92.00 172 ASP A O 1
ATOM 1302 N N . GLY A 1 173 ? -3.638 27.762 6.908 1.00 94.62 173 GLY A N 1
ATOM 1303 C CA . GLY A 1 173 ? -4.664 28.433 6.108 1.00 94.62 173 GLY A CA 1
ATOM 1304 C C . GLY A 1 173 ? -4.215 28.634 4.661 1.00 94.62 173 GLY A C 1
ATOM 1305 O O . GLY A 1 173 ? -4.946 28.302 3.724 1.00 94.62 173 GLY A O 1
ATOM 1306 N N . ARG A 1 174 ? -2.979 29.110 4.470 1.00 96.19 174 ARG A N 1
ATOM 1307 C CA . ARG A 1 174 ? -2.373 29.234 3.137 1.00 96.19 174 ARG A CA 1
ATOM 1308 C C . ARG A 1 174 ? -2.118 27.880 2.479 1.00 96.19 174 ARG A C 1
ATOM 1310 O O . ARG A 1 174 ? -2.308 27.771 1.268 1.00 96.19 174 ARG A O 1
ATOM 1317 N N . ARG A 1 175 ? -1.735 26.849 3.243 1.00 95.38 175 ARG A N 1
ATOM 1318 C CA . ARG A 1 175 ? -1.574 25.482 2.718 1.00 95.38 175 ARG A CA 1
ATOM 1319 C C . ARG A 1 175 ? -2.896 24.953 2.171 1.00 95.38 175 ARG A C 1
ATOM 1321 O O . ARG A 1 175 ? -2.921 24.456 1.052 1.00 95.38 175 ARG A O 1
ATOM 1328 N N . VAL A 1 176 ? -3.996 25.117 2.906 1.00 97.25 176 VAL A N 1
ATOM 1329 C CA . VAL A 1 176 ? -5.340 24.713 2.459 1.00 97.25 176 VAL A CA 1
ATOM 1330 C C . VAL A 1 176 ? -5.760 25.453 1.185 1.00 97.25 176 VAL A C 1
ATOM 1332 O O . VAL A 1 176 ? -6.308 24.835 0.272 1.00 97.25 176 VAL A O 1
ATOM 1335 N N . GLU A 1 177 ? -5.505 26.761 1.089 1.00 97.94 177 GLU A N 1
ATOM 1336 C CA . GLU A 1 177 ? -5.817 27.544 -0.116 1.00 97.94 177 GLU A CA 1
ATOM 1337 C C . GLU A 1 177 ? -5.001 27.076 -1.332 1.00 97.94 177 GLU A C 1
ATOM 1339 O O . GLU A 1 177 ? -5.567 26.816 -2.396 1.00 97.94 177 GLU A O 1
ATOM 1344 N N . ALA A 1 178 ? -3.689 26.898 -1.167 1.00 95.94 178 ALA A N 1
ATOM 1345 C CA . ALA A 1 178 ? -2.815 26.396 -2.224 1.00 95.94 178 ALA A CA 1
ATOM 1346 C C . ALA A 1 178 ? -3.184 24.962 -2.643 1.00 95.94 178 ALA A C 1
ATOM 1348 O O . ALA A 1 178 ? -3.249 24.661 -3.838 1.00 95.94 178 ALA A O 1
ATOM 1349 N N . MET A 1 179 ? -3.503 24.094 -1.677 1.00 97.38 179 MET A N 1
ATOM 1350 C CA . MET A 1 179 ? -3.907 22.715 -1.945 1.00 97.38 179 MET A CA 1
ATOM 1351 C C . MET A 1 179 ? -5.248 22.648 -2.677 1.00 97.38 179 MET A C 1
ATOM 1353 O O . MET A 1 179 ? -5.434 21.804 -3.547 1.00 97.38 179 MET A O 1
ATOM 1357 N N . ARG A 1 180 ? -6.172 23.578 -2.408 1.00 98.44 180 ARG A N 1
ATOM 1358 C CA . ARG A 1 180 ? -7.427 23.691 -3.165 1.00 98.44 180 ARG A CA 1
ATOM 1359 C C . ARG A 1 180 ? -7.171 24.003 -4.638 1.00 98.44 180 ARG A C 1
ATOM 1361 O O . ARG A 1 180 ? -7.730 23.337 -5.502 1.00 98.44 180 ARG A O 1
ATOM 1368 N N . ALA A 1 181 ? -6.284 24.955 -4.924 1.00 97.75 181 ALA A N 1
ATOM 1369 C CA . ALA A 1 181 ? -5.911 25.280 -6.299 1.00 97.75 181 ALA A CA 1
ATOM 1370 C C . ALA A 1 181 ? -5.212 24.109 -7.016 1.00 97.75 181 ALA A C 1
ATOM 1372 O O . ALA A 1 181 ? -5.353 23.961 -8.229 1.00 97.75 181 ALA A O 1
ATOM 1373 N N . LEU A 1 182 ? -4.459 23.275 -6.287 1.00 95.44 182 LEU A N 1
ATOM 1374 C CA . LEU A 1 182 ? -3.899 22.021 -6.803 1.00 95.44 182 LEU A CA 1
ATOM 1375 C C . LEU A 1 182 ? -4.985 20.971 -7.058 1.00 95.44 182 LEU A C 1
ATOM 1377 O O . LEU A 1 182 ? -4.955 20.316 -8.099 1.00 95.44 182 LEU A O 1
ATOM 1381 N N . ALA A 1 183 ? -5.949 20.831 -6.151 1.00 96.69 183 ALA A N 1
ATOM 1382 C CA . ALA A 1 183 ? -7.046 19.880 -6.274 1.00 96.69 183 ALA A CA 1
ATOM 1383 C C . ALA A 1 183 ? -7.938 20.167 -7.494 1.00 96.69 183 ALA A C 1
ATOM 1385 O O . ALA A 1 183 ? -8.295 19.237 -8.215 1.00 96.69 183 ALA A O 1
ATOM 1386 N N . ASP A 1 184 ? -8.223 21.443 -7.780 1.00 96.44 184 ASP A N 1
ATOM 1387 C CA . ASP A 1 184 ? -9.060 21.869 -8.915 1.00 96.44 184 ASP A CA 1
ATOM 1388 C C . ASP A 1 184 ? -8.472 21.493 -10.287 1.00 96.44 184 ASP A C 1
ATOM 1390 O O . ASP A 1 184 ? -9.202 21.349 -11.270 1.00 96.44 184 ASP A O 1
ATOM 1394 N N . ARG A 1 185 ? -7.148 21.326 -10.364 1.00 95.12 185 ARG A N 1
ATOM 1395 C CA . ARG A 1 185 ? -6.413 20.945 -11.582 1.00 95.12 185 ARG A CA 1
ATOM 1396 C C . ARG A 1 185 ? -5.765 19.566 -11.487 1.00 95.12 185 ARG A C 1
ATOM 1398 O O . ARG A 1 185 ? -4.875 19.263 -12.279 1.00 95.12 185 ARG A O 1
ATOM 1405 N N . ALA A 1 186 ? -6.170 18.758 -10.510 1.00 93.81 186 ALA A N 1
ATOM 1406 C CA . ALA A 1 186 ? -5.622 17.426 -10.335 1.00 93.81 186 ALA A CA 1
ATOM 1407 C C . ALA A 1 186 ? -5.903 16.554 -11.573 1.00 93.81 186 ALA A C 1
ATOM 1409 O O . ALA A 1 186 ? -6.978 16.660 -12.172 1.00 93.81 186 ALA A O 1
ATOM 1410 N N . PRO A 1 187 ? -4.985 15.638 -11.935 1.00 89.88 187 PRO A N 1
ATOM 1411 C CA . PRO A 1 187 ? -5.185 14.729 -13.065 1.00 89.88 187 PRO A CA 1
ATOM 1412 C C . PRO A 1 187 ? -6.387 13.791 -12.863 1.00 89.88 187 PRO A C 1
ATOM 1414 O O . PRO A 1 187 ? -6.923 13.248 -13.828 1.00 89.88 187 PRO A O 1
ATOM 1417 N N . HIS A 1 188 ? -6.838 13.626 -11.615 1.00 91.56 188 HIS A N 1
ATOM 1418 C CA . HIS A 1 188 ? -8.061 12.918 -11.272 1.00 91.56 188 HIS A CA 1
ATOM 1419 C C . HIS A 1 188 ? -8.735 13.555 -10.039 1.00 91.56 188 HIS A C 1
ATOM 1421 O O . HIS A 1 188 ? -8.036 13.847 -9.063 1.00 91.56 188 HIS A O 1
ATOM 1427 N N . PRO A 1 189 ? -10.077 13.716 -10.006 1.00 93.69 189 PRO A N 1
ATOM 1428 C CA . PRO A 1 189 ? -10.781 14.347 -8.881 1.00 93.69 189 PRO A CA 1
ATOM 1429 C C . PRO A 1 189 ? -10.542 13.642 -7.540 1.00 93.69 189 PRO A C 1
ATOM 1431 O O . PRO A 1 189 ? -10.428 14.298 -6.509 1.00 93.69 189 PRO A O 1
ATOM 1434 N N . ALA A 1 190 ? -10.408 12.312 -7.553 1.00 95.12 190 ALA A N 1
ATOM 1435 C CA . ALA A 1 190 ? -10.099 11.539 -6.350 1.00 95.12 190 ALA A CA 1
ATOM 1436 C C . ALA A 1 190 ? -8.755 11.930 -5.704 1.00 95.12 190 ALA A C 1
ATOM 1438 O O . ALA A 1 190 ? -8.660 11.974 -4.481 1.00 95.12 190 ALA A O 1
ATOM 1439 N N . LEU A 1 191 ? -7.735 12.239 -6.516 1.00 94.50 191 LEU A N 1
ATOM 1440 C CA . LEU A 1 191 ? -6.407 12.631 -6.033 1.00 94.50 191 LEU A CA 1
ATOM 1441 C C . LEU A 1 191 ? -6.448 14.028 -5.412 1.00 94.50 191 LEU A C 1
ATOM 1443 O O . LEU A 1 191 ? -5.973 14.222 -4.299 1.00 94.50 191 LEU A O 1
ATOM 1447 N N . GLY A 1 192 ? -7.092 14.979 -6.097 1.00 96.06 192 GLY A N 1
ATOM 1448 C CA . GLY A 1 192 ? -7.268 16.335 -5.577 1.00 96.06 192 GLY A CA 1
ATOM 1449 C C . GLY A 1 192 ? -8.046 16.364 -4.259 1.00 96.06 192 GLY A C 1
ATOM 1450 O O . GLY A 1 192 ? -7.636 17.035 -3.314 1.00 96.06 192 GLY A O 1
ATOM 1451 N N . ALA A 1 193 ? -9.135 15.596 -4.170 1.00 98.44 193 ALA A N 1
ATOM 1452 C CA . ALA A 1 193 ? -9.924 15.487 -2.948 1.00 98.44 193 ALA A CA 1
ATOM 1453 C C . ALA A 1 193 ? -9.127 14.857 -1.790 1.00 98.44 193 ALA A C 1
ATOM 1455 O O . ALA A 1 193 ? -9.223 15.333 -0.664 1.00 98.44 193 ALA A O 1
ATOM 1456 N N . PHE A 1 194 ? -8.305 13.833 -2.046 1.00 98.06 194 PHE A N 1
ATOM 1457 C CA . PHE A 1 194 ? -7.447 13.238 -1.015 1.00 98.06 194 PHE A CA 1
ATOM 1458 C C . PHE A 1 194 ? -6.471 14.261 -0.415 1.00 98.06 194 PHE A C 1
ATOM 1460 O O . PHE A 1 194 ? -6.458 14.449 0.801 1.00 98.06 194 PHE A O 1
ATOM 1467 N N . GLU A 1 195 ? -5.711 14.965 -1.258 1.00 97.38 195 GLU A N 1
ATOM 1468 C CA . GLU A 1 195 ? -4.706 15.929 -0.790 1.00 97.38 195 GLU A CA 1
ATOM 1469 C C . GLU A 1 195 ? -5.350 17.121 -0.064 1.00 97.38 195 GLU A C 1
ATOM 1471 O O . GLU A 1 195 ? -4.874 17.561 0.986 1.00 97.38 195 GLU A O 1
ATOM 1476 N N . LEU A 1 196 ? -6.483 17.622 -0.574 1.00 98.25 196 LEU A N 1
ATOM 1477 C CA . LEU A 1 196 ? -7.233 18.690 0.088 1.00 98.25 196 LEU A CA 1
ATOM 1478 C C . LEU A 1 196 ? -7.821 18.232 1.432 1.00 98.25 196 LEU A C 1
ATOM 1480 O O . LEU A 1 196 ? -7.863 19.026 2.371 1.00 98.25 196 LEU A O 1
ATOM 1484 N N . GLY A 1 197 ? -8.253 16.972 1.540 1.00 98.12 197 GLY A N 1
ATOM 1485 C CA . GLY A 1 197 ? -8.669 16.369 2.808 1.00 98.12 197 GLY A CA 1
ATOM 1486 C C . GLY A 1 197 ? -7.545 16.380 3.838 1.00 98.12 197 GLY A C 1
ATOM 1487 O O . GLY A 1 197 ? -7.740 16.902 4.935 1.00 98.12 197 GLY A O 1
ATOM 1488 N N . GLY A 1 198 ? -6.349 15.934 3.441 1.00 95.94 198 GLY A N 1
ATOM 1489 C CA . GLY A 1 198 ? -5.153 15.981 4.283 1.00 95.94 198 GLY A CA 1
ATOM 1490 C C . GLY A 1 198 ? -4.811 17.397 4.751 1.00 95.94 198 GLY A C 1
ATOM 1491 O O . GLY A 1 198 ? -4.486 17.606 5.920 1.00 95.94 198 GLY A O 1
ATOM 1492 N N . ALA A 1 199 ? -4.917 18.395 3.866 1.00 95.19 199 ALA A N 1
ATOM 1493 C CA . ALA A 1 199 ? -4.641 19.788 4.220 1.00 95.19 199 ALA A CA 1
ATOM 1494 C C . ALA A 1 199 ? -5.623 20.334 5.270 1.00 95.19 199 ALA A C 1
ATOM 1496 O O . ALA A 1 199 ? -5.197 21.021 6.198 1.00 95.19 199 ALA A O 1
ATOM 1497 N N . HIS A 1 200 ? -6.918 20.012 5.157 1.00 97.50 200 HIS A N 1
ATOM 1498 C CA . HIS A 1 200 ? -7.916 20.382 6.169 1.00 97.50 200 HIS A CA 1
ATOM 1499 C C . HIS A 1 200 ? -7.670 19.682 7.503 1.00 97.50 200 HIS A C 1
ATOM 1501 O O . HIS A 1 200 ? -7.705 20.337 8.541 1.00 97.50 200 HIS A O 1
ATOM 1507 N N . ASP A 1 201 ? -7.363 18.385 7.485 1.00 94.38 201 ASP A N 1
ATOM 1508 C CA . ASP A 1 201 ? -7.036 17.621 8.693 1.00 94.38 201 ASP A CA 1
ATOM 1509 C C . ASP A 1 201 ? -5.826 18.217 9.420 1.00 94.38 201 ASP A C 1
ATOM 1511 O O . ASP A 1 201 ? -5.869 18.446 10.629 1.00 94.38 201 ASP A O 1
ATOM 1515 N N . SER A 1 202 ? -4.756 18.528 8.680 1.00 90.69 202 SER A N 1
ATOM 1516 C CA . SER A 1 202 ? -3.554 19.156 9.240 1.00 90.69 202 SER A CA 1
ATOM 1517 C C . SER A 1 202 ? -3.840 20.532 9.846 1.00 90.69 202 SER A C 1
ATOM 1519 O O . SER A 1 202 ? -3.137 20.935 10.769 1.00 90.69 202 SER A O 1
ATOM 1521 N N . ALA A 1 203 ? -4.847 21.245 9.334 1.00 94.00 203 ALA A N 1
ATOM 1522 C CA . ALA A 1 203 ? -5.280 22.547 9.833 1.00 94.00 203 ALA A CA 1
ATOM 1523 C C . ALA A 1 203 ? -6.266 22.459 11.018 1.00 94.00 203 ALA A C 1
ATOM 1525 O O . ALA A 1 203 ? -6.662 23.493 11.554 1.00 94.00 203 ALA A O 1
ATOM 1526 N N . GLY A 1 204 ? -6.687 21.253 11.424 1.00 94.06 204 GLY A N 1
ATOM 1527 C CA . GLY A 1 204 ? -7.712 21.061 12.456 1.00 94.06 204 GLY A CA 1
ATOM 1528 C C . GLY A 1 204 ? -9.131 21.393 11.981 1.00 94.06 204 GLY A C 1
ATOM 1529 O O . GLY A 1 204 ? -9.951 21.876 12.758 1.00 94.06 204 GLY A O 1
ATOM 1530 N N . HIS A 1 205 ? -9.408 21.196 10.690 1.00 97.94 205 HIS A N 1
ATOM 1531 C CA . HIS A 1 205 ? -10.726 21.360 10.076 1.00 97.94 205 HIS A CA 1
ATOM 1532 C C . HIS A 1 205 ? -11.332 19.985 9.747 1.00 97.94 205 HIS A C 1
ATOM 1534 O O . HIS A 1 205 ? -11.519 19.622 8.583 1.00 97.94 205 HIS A O 1
ATOM 1540 N N . GLU A 1 206 ? -11.613 19.172 10.770 1.00 97.94 206 GLU A N 1
ATOM 1541 C CA . GLU A 1 206 ? -12.004 17.768 10.578 1.00 97.94 206 GLU A CA 1
ATOM 1542 C C . GLU A 1 206 ? -13.317 17.592 9.798 1.00 97.94 206 GLU A C 1
ATOM 1544 O O . GLU A 1 206 ? -13.481 16.620 9.060 1.00 97.94 206 GLU A O 1
ATOM 1549 N N . ALA A 1 207 ? -14.270 18.519 9.933 1.00 98.19 207 ALA A N 1
ATOM 1550 C CA . ALA A 1 207 ? -15.544 18.434 9.220 1.00 98.19 207 ALA A CA 1
ATOM 1551 C C . ALA A 1 207 ? -15.353 18.602 7.703 1.00 98.19 207 ALA A C 1
ATOM 1553 O O . ALA A 1 207 ? -15.946 17.873 6.904 1.00 98.19 207 ALA A O 1
ATOM 1554 N N . GLU A 1 208 ? -14.501 19.541 7.300 1.00 98.56 208 GLU A N 1
ATOM 1555 C CA . GLU A 1 208 ? -14.112 19.774 5.917 1.00 98.56 208 GLU A CA 1
ATOM 1556 C C . GLU A 1 208 ? -13.277 18.614 5.369 1.00 98.56 208 GLU A C 1
ATOM 1558 O O . GLU A 1 208 ? -13.522 18.173 4.243 1.00 98.56 208 GLU A O 1
ATOM 1563 N N . ALA A 1 209 ? -12.346 18.080 6.163 1.00 98.50 209 ALA A N 1
ATOM 1564 C CA . ALA A 1 209 ? -11.540 16.924 5.783 1.00 98.50 209 ALA A CA 1
ATOM 1565 C C . ALA A 1 209 ? -12.409 15.686 5.507 1.00 98.50 209 ALA A C 1
ATOM 1567 O O . ALA A 1 209 ? -12.289 15.062 4.453 1.00 98.50 209 ALA A O 1
ATOM 1568 N N . ASP A 1 210 ? -13.373 15.388 6.383 1.00 98.62 210 ASP A N 1
ATOM 1569 C CA . ASP A 1 210 ? -14.336 14.291 6.220 1.00 98.62 210 ASP A CA 1
ATOM 1570 C C . ASP A 1 210 ? -15.165 14.416 4.924 1.00 98.62 210 ASP A C 1
ATOM 1572 O O . ASP A 1 210 ? -15.421 13.418 4.244 1.00 98.62 210 ASP A O 1
ATOM 1576 N N . VAL A 1 211 ? -15.547 15.635 4.520 1.00 98.62 211 VAL A N 1
ATOM 1577 C CA . VAL A 1 211 ? -16.195 15.868 3.214 1.00 98.62 211 VAL A CA 1
ATOM 1578 C C . VAL A 1 211 ? -15.270 15.487 2.058 1.00 98.62 211 VAL A C 1
ATOM 1580 O O . VAL A 1 211 ? -15.712 14.837 1.106 1.00 98.62 211 VAL A O 1
ATOM 1583 N N . GLN A 1 212 ? -13.999 15.873 2.127 1.00 98.69 212 GLN A N 1
ATOM 1584 C CA . GLN A 1 212 ? -13.036 15.609 1.062 1.00 98.69 212 GLN A CA 1
ATOM 1585 C C . GLN A 1 212 ? -12.648 14.130 0.969 1.00 98.69 212 GLN A C 1
ATOM 1587 O O . GLN A 1 212 ? -12.650 13.579 -0.129 1.00 98.69 212 GLN A O 1
ATOM 1592 N N . TYR A 1 213 ? -12.425 13.438 2.087 1.00 98.69 213 TYR A N 1
ATOM 1593 C CA . TYR A 1 213 ? -12.120 12.004 2.059 1.00 98.69 213 TYR A CA 1
ATOM 1594 C C . TYR A 1 213 ? -13.278 11.158 1.526 1.00 98.69 213 TYR A C 1
ATOM 1596 O O . TYR A 1 213 ? -13.055 10.232 0.739 1.00 98.69 213 TYR A O 1
ATOM 1604 N N . ARG A 1 214 ? -14.529 11.504 1.867 1.00 98.50 214 ARG A N 1
ATOM 1605 C CA . ARG A 1 214 ? -15.699 10.888 1.218 1.00 98.50 214 ARG A CA 1
ATOM 1606 C C . ARG A 1 214 ? -15.706 11.149 -0.281 1.00 98.50 214 ARG A C 1
ATOM 1608 O O . ARG A 1 214 ? -15.856 10.210 -1.050 1.00 98.50 214 ARG A O 1
ATOM 1615 N N . THR A 1 215 ? -15.464 12.394 -0.691 1.00 98.44 215 THR A N 1
ATOM 1616 C CA . THR A 1 215 ? -15.396 12.763 -2.113 1.00 98.44 215 THR A CA 1
ATOM 1617 C C . THR A 1 215 ? -14.325 11.955 -2.850 1.00 98.44 215 THR A C 1
ATOM 1619 O O . THR A 1 215 ? -14.579 11.455 -3.942 1.00 98.44 215 THR A O 1
ATOM 1622 N N . ALA A 1 216 ? -13.147 11.768 -2.249 1.00 97.75 216 ALA A N 1
ATOM 1623 C CA . ALA A 1 216 ? -12.078 10.959 -2.822 1.00 97.75 216 ALA A CA 1
ATOM 1624 C C . ALA A 1 216 ? -12.480 9.480 -2.954 1.00 97.75 216 ALA A C 1
ATOM 1626 O O . ALA A 1 216 ? -12.243 8.857 -3.992 1.00 97.75 216 ALA A O 1
ATOM 1627 N N . THR A 1 217 ? -13.133 8.932 -1.927 1.00 96.38 217 THR A N 1
ATOM 1628 C CA . THR A 1 217 ? -13.643 7.553 -1.921 1.00 96.38 217 THR A CA 1
ATOM 1629 C C . THR A 1 217 ? -14.705 7.345 -3.002 1.00 96.38 217 THR A C 1
ATOM 1631 O O . THR A 1 217 ? -14.574 6.430 -3.814 1.00 96.38 217 THR A O 1
ATOM 1634 N N . ASP A 1 218 ? -15.704 8.228 -3.069 1.00 96.38 218 ASP A N 1
ATOM 1635 C CA . ASP A 1 218 ? -16.805 8.173 -4.039 1.00 96.38 218 ASP A CA 1
ATOM 1636 C C . ASP A 1 218 ? -16.313 8.368 -5.479 1.00 96.38 218 ASP A C 1
ATOM 1638 O O . ASP A 1 218 ? -16.842 7.768 -6.415 1.00 96.38 218 ASP A O 1
ATOM 1642 N N . ALA A 1 219 ? -15.256 9.163 -5.661 1.00 92.25 219 ALA A N 1
ATOM 1643 C CA . ALA A 1 219 ? -14.578 9.334 -6.941 1.00 92.25 219 ALA A CA 1
ATOM 1644 C C . ALA A 1 219 ? -13.685 8.136 -7.327 1.00 92.25 219 ALA A C 1
ATOM 1646 O O . ALA A 1 219 ? -13.061 8.170 -8.383 1.00 92.25 219 ALA A O 1
ATOM 1647 N N . GLY A 1 220 ? -13.609 7.079 -6.512 1.00 90.62 220 GLY A N 1
ATOM 1648 C CA . GLY A 1 220 ? -12.892 5.851 -6.849 1.00 90.62 220 GLY A CA 1
ATOM 1649 C C . GLY A 1 220 ? -11.388 5.900 -6.579 1.00 90.62 220 GLY A C 1
ATOM 1650 O O . GLY A 1 220 ? -10.622 5.290 -7.323 1.00 90.62 220 GLY A O 1
ATOM 1651 N N . LEU A 1 221 ? -10.937 6.584 -5.516 1.00 90.62 221 LEU A N 1
ATOM 1652 C CA . LEU A 1 221 ? -9.506 6.674 -5.176 1.00 90.62 221 LEU A CA 1
ATOM 1653 C C . LEU A 1 221 ? -8.805 5.308 -5.167 1.00 90.62 221 LEU A C 1
ATOM 1655 O O . LEU A 1 221 ? -7.717 5.189 -5.712 1.00 90.62 221 LEU A O 1
ATOM 1659 N N . ALA A 1 222 ? -9.441 4.259 -4.637 1.00 85.62 222 ALA A N 1
ATOM 1660 C CA . ALA A 1 222 ? -8.861 2.912 -4.591 1.00 85.62 222 ALA A CA 1
ATOM 1661 C C . ALA A 1 222 ? -8.544 2.313 -5.973 1.00 85.62 222 ALA A C 1
ATOM 1663 O O . ALA A 1 222 ? -7.671 1.456 -6.086 1.00 85.62 222 ALA A O 1
ATOM 1664 N N . THR A 1 223 ? -9.247 2.746 -7.021 1.00 82.38 223 THR A N 1
ATOM 1665 C CA . THR A 1 223 ? -8.996 2.312 -8.403 1.00 82.38 223 THR A CA 1
ATOM 1666 C C . THR A 1 223 ? -7.904 3.140 -9.076 1.00 82.38 223 THR A C 1
ATOM 1668 O O . THR A 1 223 ? -7.242 2.649 -9.986 1.00 82.38 223 THR A O 1
ATOM 1671 N N . VAL A 1 224 ? -7.727 4.386 -8.636 1.00 82.19 224 VAL A N 1
ATOM 1672 C CA . VAL A 1 224 ? -6.795 5.363 -9.215 1.00 82.19 224 VAL A CA 1
ATOM 1673 C C . VAL A 1 224 ? -5.416 5.264 -8.569 1.00 82.19 224 VAL A C 1
ATOM 1675 O O . VAL A 1 224 ? -4.409 5.230 -9.269 1.00 82.19 224 VAL A O 1
ATOM 1678 N N . ASP A 1 225 ? -5.375 5.201 -7.240 1.00 82.25 225 ASP A N 1
ATOM 1679 C CA . ASP A 1 225 ? -4.162 5.157 -6.430 1.00 82.25 225 ASP A CA 1
ATOM 1680 C C . ASP A 1 225 ? -4.427 4.367 -5.137 1.00 82.25 225 ASP A C 1
ATOM 1682 O O . ASP A 1 225 ? -4.946 4.877 -4.139 1.00 82.25 225 ASP A O 1
ATOM 1686 N N . GLY A 1 226 ? -4.059 3.084 -5.159 1.00 83.00 226 GLY A N 1
ATOM 1687 C CA . GLY A 1 226 ? -4.223 2.190 -4.013 1.00 83.00 226 GLY A CA 1
ATOM 1688 C C . GLY A 1 226 ? -3.391 2.597 -2.791 1.00 83.00 226 GLY A C 1
ATOM 1689 O O . GLY A 1 226 ? -3.801 2.330 -1.661 1.00 83.00 226 GLY A O 1
ATOM 1690 N N . ALA A 1 227 ? -2.263 3.289 -2.990 1.00 82.12 227 ALA A N 1
ATOM 1691 C CA . ALA A 1 227 ? -1.402 3.717 -1.894 1.00 82.12 227 ALA A CA 1
ATOM 1692 C C . ALA A 1 227 ? -2.022 4.873 -1.114 1.00 82.12 227 ALA A C 1
ATOM 1694 O O . ALA A 1 227 ? -2.067 4.809 0.120 1.00 82.12 227 ALA A O 1
ATOM 1695 N N . ARG A 1 228 ? -2.548 5.878 -1.822 1.00 91.50 228 ARG A N 1
ATOM 1696 C CA . ARG A 1 228 ? -3.323 6.966 -1.215 1.00 91.50 228 ARG A CA 1
ATOM 1697 C C . ARG A 1 228 ? -4.629 6.466 -0.617 1.00 91.50 228 ARG A C 1
ATOM 1699 O O . ARG A 1 228 ? -4.992 6.899 0.468 1.00 91.50 228 ARG A O 1
ATOM 1706 N N . ALA A 1 229 ? -5.307 5.508 -1.250 1.00 92.44 229 ALA A N 1
ATOM 1707 C CA . ALA A 1 229 ? -6.518 4.916 -0.679 1.00 92.44 229 ALA A CA 1
ATOM 1708 C C . ALA A 1 229 ? -6.258 4.225 0.669 1.00 92.44 229 ALA A C 1
ATOM 1710 O O . ALA A 1 229 ? -7.035 4.395 1.608 1.00 92.44 229 ALA A O 1
ATOM 1711 N N . ALA A 1 230 ? -5.145 3.497 0.803 1.00 88.12 230 ALA A N 1
ATOM 1712 C CA . ALA A 1 230 ? -4.757 2.906 2.081 1.00 88.12 230 ALA A CA 1
ATOM 1713 C C . ALA A 1 230 ? -4.425 3.970 3.141 1.00 88.12 230 ALA A C 1
ATOM 1715 O O . ALA A 1 230 ? -4.834 3.846 4.295 1.00 88.12 230 ALA A O 1
ATOM 1716 N N . GLN A 1 231 ? -3.726 5.042 2.757 1.00 93.12 231 GLN A N 1
ATOM 1717 C CA . GLN A 1 231 ? -3.432 6.165 3.654 1.00 93.12 231 GLN A CA 1
ATOM 1718 C C . GLN A 1 231 ? -4.707 6.902 4.090 1.00 93.12 231 GLN A C 1
ATOM 1720 O O . GLN A 1 231 ? -4.847 7.216 5.274 1.00 93.12 231 GLN A O 1
ATOM 1725 N N . LEU A 1 232 ? -5.653 7.112 3.166 1.00 97.81 232 LEU A N 1
ATOM 1726 C CA . LEU A 1 232 ? -6.948 7.743 3.420 1.00 97.81 232 LEU A CA 1
ATOM 1727 C C . LEU A 1 232 ? -7.691 7.023 4.539 1.00 97.81 232 LEU A C 1
ATOM 1729 O O . LEU A 1 232 ? -8.221 7.685 5.419 1.00 97.81 232 LEU A O 1
ATOM 1733 N N . VAL A 1 233 ? -7.690 5.688 4.558 1.00 98.06 233 VAL A N 1
ATOM 1734 C CA . VAL A 1 233 ? -8.355 4.907 5.615 1.00 98.06 233 VAL A CA 1
ATOM 1735 C C . VAL A 1 233 ? -7.848 5.285 7.010 1.00 98.06 233 VAL A C 1
ATOM 1737 O O . VAL A 1 233 ? -8.642 5.440 7.934 1.00 98.06 233 VAL A O 1
ATOM 1740 N N . VAL A 1 234 ? -6.535 5.467 7.176 1.00 97.00 234 VAL A N 1
ATOM 1741 C CA . VAL A 1 234 ? -5.942 5.845 8.470 1.00 97.00 234 VAL A CA 1
ATOM 1742 C C . VAL A 1 234 ? -6.280 7.293 8.834 1.00 97.00 234 VAL A C 1
ATOM 1744 O O . VAL A 1 234 ? -6.646 7.573 9.981 1.00 97.00 234 VAL A O 1
ATOM 1747 N N . GLN A 1 235 ? -6.168 8.199 7.861 1.00 97.38 235 GLN A N 1
ATOM 1748 C CA . GLN A 1 235 ? -6.438 9.627 8.039 1.00 97.38 235 GLN A CA 1
ATOM 1749 C C . GLN A 1 235 ? -7.917 9.856 8.366 1.00 97.38 235 GLN A C 1
ATOM 1751 O O . GLN A 1 235 ? -8.250 10.292 9.465 1.00 97.38 235 GLN A O 1
ATOM 1756 N N . HIS A 1 236 ? -8.810 9.409 7.484 1.00 98.56 236 HIS A N 1
ATOM 1757 C CA . HIS A 1 236 ? -10.251 9.590 7.609 1.00 98.56 236 HIS A CA 1
ATOM 1758 C C . HIS A 1 236 ? -10.812 8.926 8.865 1.00 98.56 236 HIS A C 1
ATOM 1760 O O . HIS A 1 236 ? -11.627 9.529 9.558 1.00 98.56 236 HIS A O 1
ATOM 1766 N N . ALA A 1 237 ? -10.351 7.729 9.242 1.00 98.38 237 ALA A N 1
ATOM 1767 C CA . ALA A 1 237 ? -10.788 7.121 10.498 1.00 98.38 237 ALA A CA 1
ATOM 1768 C C . ALA A 1 237 ? -10.351 7.930 11.732 1.00 98.38 237 ALA A C 1
ATOM 1770 O O . ALA A 1 237 ? -11.092 8.013 12.716 1.00 98.38 237 ALA A O 1
ATOM 1771 N N . SER A 1 238 ? -9.178 8.565 11.686 1.00 97.12 238 SER A N 1
ATOM 1772 C CA . SER A 1 238 ? -8.732 9.472 12.749 1.00 97.12 238 SER A CA 1
ATOM 1773 C C . SER A 1 238 ? -9.607 10.726 12.814 1.00 97.12 238 SER A C 1
ATOM 1775 O O . SER A 1 238 ? -10.048 11.088 13.908 1.00 97.12 238 SER A O 1
ATOM 1777 N N . THR A 1 239 ? -9.946 11.318 11.664 1.00 98.31 239 THR A N 1
ATOM 1778 C CA . THR A 1 239 ? -10.906 12.428 11.533 1.00 98.31 239 THR A CA 1
ATOM 1779 C C . THR A 1 239 ? -12.272 12.056 12.111 1.00 98.31 239 THR A C 1
ATOM 1781 O O . THR A 1 239 ? -12.811 12.767 12.957 1.00 98.31 239 THR A O 1
ATOM 1784 N N . LEU A 1 240 ? -12.820 10.898 11.728 1.00 98.50 240 LEU A N 1
ATOM 1785 C CA . LEU A 1 240 ? -14.105 10.393 12.223 1.00 98.50 240 LEU A CA 1
ATOM 1786 C C . LEU A 1 240 ? -14.096 10.237 13.745 1.00 98.50 240 LEU A C 1
ATOM 1788 O O . LEU A 1 240 ? -15.049 10.637 14.416 1.00 98.50 240 LEU A O 1
ATOM 1792 N N . ARG A 1 241 ? -13.004 9.711 14.310 1.00 97.75 241 ARG A N 1
ATOM 1793 C CA . ARG A 1 241 ? -12.841 9.590 15.761 1.00 97.75 241 ARG A CA 1
ATOM 1794 C C . ARG A 1 241 ? -12.820 10.959 16.447 1.00 97.75 241 ARG A C 1
ATOM 1796 O O . ARG A 1 241 ? -13.486 11.110 17.469 1.00 97.75 241 ARG A O 1
ATOM 1803 N N . ASN A 1 242 ? -12.104 11.941 15.898 1.00 96.25 242 ASN A N 1
ATOM 1804 C CA . ASN A 1 242 ? -12.059 13.306 16.441 1.00 96.25 242 ASN A CA 1
ATOM 1805 C C . ASN A 1 242 ? -13.433 13.997 16.379 1.00 96.25 242 ASN A C 1
ATOM 1807 O O . ASN A 1 242 ? -13.803 14.714 17.305 1.00 96.25 242 ASN A O 1
ATOM 1811 N N . LEU A 1 243 ? -14.234 13.699 15.352 1.00 97.75 243 LEU A N 1
ATOM 1812 C CA . LEU A 1 243 ? -15.627 14.142 15.221 1.00 97.75 243 LEU A CA 1
ATOM 1813 C C . LEU A 1 243 ? -16.614 13.378 16.129 1.00 97.75 243 LEU A C 1
ATOM 1815 O O . LEU A 1 243 ? -17.820 13.614 16.067 1.00 97.75 243 LEU A O 1
ATOM 1819 N N . GLY A 1 244 ? -16.141 12.437 16.953 1.00 97.69 244 GLY A N 1
ATOM 1820 C CA . GLY A 1 244 ? -16.978 11.621 17.839 1.00 97.69 244 GLY A CA 1
ATOM 1821 C C . GLY A 1 244 ? -17.714 10.466 17.148 1.00 97.69 244 GLY A C 1
ATOM 1822 O O . GLY A 1 244 ? -18.471 9.747 17.799 1.00 97.69 244 GLY A O 1
ATOM 1823 N N . ARG A 1 245 ? -17.473 10.226 15.854 1.00 98.44 245 ARG A N 1
ATOM 1824 C CA . ARG A 1 245 ? -18.054 9.130 15.054 1.00 98.44 245 ARG A CA 1
ATOM 1825 C C . ARG A 1 245 ? -17.219 7.853 15.200 1.00 98.44 245 ARG A C 1
ATOM 1827 O O . ARG A 1 245 ? -16.706 7.293 14.233 1.00 98.44 245 ARG A O 1
ATOM 1834 N N . ILE A 1 246 ? -17.043 7.416 16.447 1.00 98.38 246 ILE A N 1
ATOM 1835 C CA . ILE A 1 246 ? -16.077 6.371 16.822 1.00 98.38 246 ILE A CA 1
ATOM 1836 C C . ILE A 1 246 ? -16.418 5.016 16.186 1.00 98.38 246 ILE A C 1
ATOM 1838 O O . ILE A 1 246 ? -15.518 4.340 15.690 1.00 98.38 246 ILE A O 1
ATOM 1842 N N . ASP A 1 247 ? -17.694 4.630 16.144 1.00 98.12 247 ASP A N 1
ATOM 1843 C CA . ASP A 1 247 ? -18.107 3.343 15.562 1.00 98.12 247 ASP A CA 1
ATOM 1844 C C . ASP A 1 247 ? -17.787 3.253 14.064 1.00 98.12 247 ASP A C 1
ATOM 1846 O O . ASP A 1 247 ? -17.378 2.201 13.572 1.00 98.12 247 ASP A O 1
ATOM 1850 N N . GLU A 1 248 ? -17.899 4.370 13.342 1.00 98.44 248 GLU A N 1
ATOM 1851 C CA . GLU A 1 248 ? -17.550 4.442 11.921 1.00 98.44 248 GLU A CA 1
ATOM 1852 C C . GLU A 1 248 ? -16.040 4.325 11.709 1.00 98.44 248 GLU A C 1
ATOM 1854 O O . GLU A 1 248 ? -15.601 3.596 10.820 1.00 98.44 248 GLU A O 1
ATOM 1859 N N . ALA A 1 249 ? -15.239 4.965 12.569 1.00 98.50 249 ALA A N 1
ATOM 1860 C CA . ALA A 1 249 ? -13.787 4.808 12.560 1.00 98.50 249 ALA A CA 1
ATOM 1861 C C . ALA A 1 249 ? -13.374 3.346 12.811 1.00 98.50 249 ALA A C 1
ATOM 1863 O O . ALA A 1 249 ? -12.531 2.805 12.093 1.00 98.50 249 ALA A O 1
ATOM 1864 N N . VAL A 1 250 ? -13.993 2.680 13.795 1.00 98.62 250 VAL A N 1
ATOM 1865 C CA . VAL A 1 250 ? -13.740 1.262 14.099 1.00 98.62 250 VAL A CA 1
ATOM 1866 C C . VAL A 1 250 ? -14.121 0.368 12.919 1.00 98.62 250 VAL A C 1
ATOM 1868 O O . VAL A 1 250 ? -13.343 -0.514 12.558 1.00 98.62 250 VAL A O 1
ATOM 1871 N N . ALA A 1 251 ? -15.283 0.587 12.299 1.00 98.12 251 ALA A N 1
ATOM 1872 C CA . ALA A 1 251 ? -15.721 -0.193 11.143 1.00 98.12 251 ALA A CA 1
ATOM 1873 C C . ALA A 1 251 ? -14.772 -0.019 9.946 1.00 98.12 251 ALA A C 1
ATOM 1875 O O . ALA A 1 251 ? -14.344 -1.008 9.347 1.00 98.12 251 ALA A O 1
ATOM 1876 N N . MET A 1 252 ? -14.391 1.225 9.643 1.00 97.88 252 MET A N 1
ATOM 1877 C CA . MET A 1 252 ? -13.468 1.548 8.558 1.00 97.88 252 MET A CA 1
ATOM 1878 C C . MET A 1 252 ? -12.117 0.850 8.758 1.00 97.88 252 MET A C 1
ATOM 1880 O O . MET A 1 252 ? -11.681 0.097 7.887 1.00 97.88 252 MET A O 1
ATOM 1884 N N . LEU A 1 253 ? -11.498 1.010 9.932 1.00 98.19 253 LEU A N 1
ATOM 1885 C CA . LEU A 1 253 ? -10.194 0.415 10.242 1.00 98.19 253 LEU A CA 1
ATOM 1886 C C . LEU A 1 253 ? -10.250 -1.114 10.374 1.00 98.19 253 LEU A C 1
ATOM 1888 O O . LEU A 1 253 ? -9.302 -1.794 9.992 1.00 98.19 253 LEU A O 1
ATOM 1892 N N . GLY A 1 254 ? -11.356 -1.672 10.8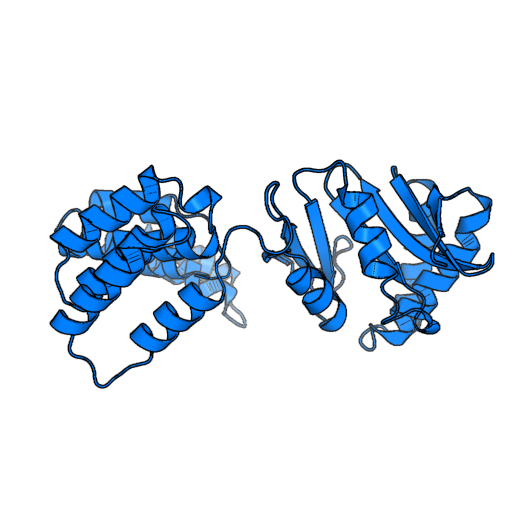72 1.00 94.44 254 GLY A N 1
ATOM 1893 C CA . GLY A 1 254 ? -11.558 -3.121 10.976 1.00 94.44 254 GLY A CA 1
ATOM 1894 C C . GLY A 1 254 ? -11.706 -3.824 9.624 1.00 94.44 254 GLY A C 1
ATOM 1895 O O . GLY A 1 254 ? -11.411 -5.012 9.517 1.00 94.44 254 GLY A O 1
ATOM 1896 N N . SER A 1 255 ? -12.131 -3.093 8.591 1.00 92.19 255 SER A N 1
ATOM 1897 C CA . SER A 1 255 ? -12.223 -3.581 7.207 1.00 92.19 255 SER A CA 1
ATOM 1898 C C . SER A 1 255 ? -10.993 -3.256 6.350 1.00 92.19 255 SER A C 1
ATOM 1900 O O . SER A 1 255 ? -10.925 -3.660 5.187 1.00 92.19 255 SER A O 1
ATOM 1902 N N . ALA A 1 256 ? -10.021 -2.528 6.908 1.00 89.81 256 ALA A N 1
ATOM 1903 C CA . ALA A 1 256 ? -8.843 -2.079 6.185 1.00 89.81 256 ALA A CA 1
ATOM 1904 C C . ALA A 1 256 ? -7.995 -3.271 5.722 1.00 89.81 256 ALA A C 1
ATOM 1906 O O . ALA A 1 256 ? -7.577 -4.113 6.519 1.00 89.81 256 ALA A O 1
ATOM 1907 N N . SER A 1 257 ? -7.710 -3.319 4.422 1.00 84.75 257 SER A N 1
ATOM 1908 C CA . SER A 1 257 ? -6.739 -4.265 3.874 1.00 84.75 257 SER A CA 1
ATOM 1909 C C . SER A 1 257 ? -5.319 -3.788 4.167 1.00 84.75 257 SER A C 1
ATOM 1911 O O . SER A 1 257 ? -5.049 -2.587 4.174 1.00 84.75 257 SER A O 1
ATOM 1913 N N . TRP A 1 258 ? -4.400 -4.727 4.393 1.00 86.75 258 TRP A N 1
ATOM 1914 C CA . TRP A 1 258 ? -2.983 -4.397 4.521 1.00 86.75 258 TRP A CA 1
ATOM 1915 C C . TRP A 1 258 ? -2.456 -3.804 3.208 1.00 86.75 258 TRP A C 1
ATOM 1917 O O . TRP A 1 258 ? -2.783 -4.290 2.124 1.00 86.75 258 TRP A O 1
ATOM 1927 N N . HIS A 1 259 ? -1.625 -2.769 3.309 1.00 81.69 259 HIS A N 1
ATOM 1928 C CA . HIS A 1 259 ? -0.964 -2.141 2.171 1.00 81.69 259 HIS A CA 1
ATOM 1929 C C . HIS A 1 259 ? 0.434 -1.652 2.590 1.00 81.69 259 HIS A C 1
ATOM 1931 O O . HIS A 1 259 ? 0.577 -1.118 3.695 1.00 81.69 259 HIS A O 1
ATOM 1937 N N . PRO A 1 260 ? 1.474 -1.765 1.740 1.00 73.62 260 PRO A N 1
ATOM 1938 C CA . PRO A 1 260 ? 2.845 -1.398 2.108 1.00 73.62 260 PRO A CA 1
ATOM 1939 C C . PRO A 1 260 ? 3.016 0.083 2.474 1.00 73.62 260 PRO A C 1
ATOM 1941 O O . PRO A 1 260 ? 3.863 0.401 3.302 1.00 73.62 260 PRO A O 1
ATOM 1944 N N . SER A 1 261 ? 2.207 0.9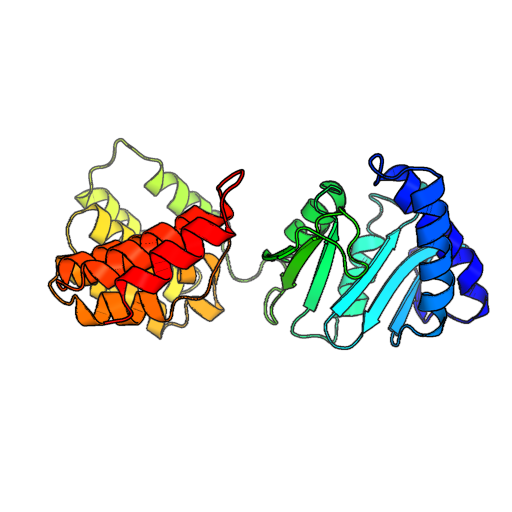89 1.909 1.00 76.94 261 SER A N 1
ATOM 1945 C CA . SER A 1 261 ? 2.265 2.426 2.244 1.00 76.94 261 SER A CA 1
ATOM 1946 C C . SER A 1 261 ? 1.828 2.743 3.678 1.00 76.94 261 SER A C 1
ATOM 1948 O O . SER A 1 261 ? 2.119 3.832 4.166 1.00 76.94 261 SER A O 1
ATOM 1950 N N . THR A 1 262 ? 1.135 1.818 4.348 1.00 85.00 262 THR A N 1
ATOM 1951 C CA . THR A 1 262 ? 0.623 2.007 5.712 1.00 85.00 262 THR A CA 1
ATOM 1952 C C . THR A 1 262 ? 1.087 0.934 6.693 1.00 85.00 262 THR A C 1
ATOM 1954 O O . THR A 1 262 ? 1.045 1.169 7.899 1.00 85.00 262 THR A O 1
ATOM 1957 N N . GLY A 1 263 ? 1.522 -0.240 6.222 1.00 88.81 263 GLY A N 1
ATOM 1958 C CA . GLY A 1 263 ? 1.896 -1.365 7.080 1.00 88.81 263 GLY A CA 1
ATOM 1959 C C . GLY A 1 263 ? 0.799 -1.685 8.102 1.00 88.81 263 GLY A C 1
ATOM 1960 O O . GLY A 1 263 ? -0.381 -1.739 7.758 1.00 88.81 263 GLY A O 1
ATOM 1961 N N . ASP A 1 264 ? 1.183 -1.831 9.372 1.00 91.12 264 ASP A N 1
ATOM 1962 C CA . ASP A 1 264 ? 0.257 -2.079 10.486 1.00 91.12 264 ASP A CA 1
ATOM 1963 C C . ASP A 1 264 ? -0.417 -0.817 11.051 1.00 91.12 264 ASP A C 1
ATOM 1965 O O . ASP A 1 264 ? -1.160 -0.913 12.033 1.00 91.12 264 ASP A O 1
ATOM 1969 N N . ALA A 1 265 ? -0.223 0.364 10.449 1.00 92.12 265 ALA A N 1
ATOM 1970 C CA . ALA A 1 265 ? -0.863 1.591 10.924 1.00 92.12 265 ALA A CA 1
ATOM 1971 C C . ALA A 1 265 ? -2.389 1.440 11.101 1.00 92.12 265 ALA A C 1
ATOM 1973 O O . ALA A 1 265 ? -2.867 1.774 12.185 1.00 92.12 265 ALA A O 1
ATOM 1974 N N . PRO A 1 266 ? -3.171 0.850 10.169 1.00 96.62 266 PRO A N 1
ATOM 1975 C CA . PRO A 1 266 ? -4.605 0.657 10.389 1.00 96.62 266 PRO A CA 1
ATOM 1976 C C . PRO A 1 266 ? -4.923 -0.142 11.660 1.00 96.62 266 PRO A C 1
ATOM 1978 O O . PRO A 1 266 ? -5.863 0.197 12.374 1.00 96.62 266 PRO A O 1
ATOM 1981 N N . ARG A 1 267 ? -4.109 -1.149 12.014 1.00 96.62 267 ARG A N 1
ATOM 1982 C CA . ARG A 1 267 ? -4.280 -1.919 13.258 1.00 96.62 267 ARG A CA 1
ATOM 1983 C C . ARG A 1 267 ? -3.957 -1.081 14.493 1.00 96.62 267 ARG A C 1
ATOM 1985 O O . ARG A 1 267 ? -4.693 -1.135 15.476 1.00 96.62 267 ARG A O 1
ATOM 1992 N N . VAL A 1 268 ? -2.893 -0.279 14.449 1.00 96.94 268 VAL A N 1
ATOM 1993 C CA . VAL A 1 268 ? -2.553 0.640 15.548 1.00 96.94 268 VAL A CA 1
ATOM 1994 C C . VAL A 1 268 ? -3.681 1.646 15.775 1.00 96.94 268 VAL A C 1
ATOM 1996 O O . VAL A 1 268 ? -4.143 1.819 16.902 1.00 96.94 268 VAL A O 1
ATOM 1999 N N . PHE A 1 269 ? -4.180 2.268 14.709 1.00 97.94 269 PHE A N 1
ATOM 2000 C CA . PHE A 1 269 ? -5.281 3.221 14.805 1.00 97.94 269 PHE A CA 1
ATOM 2001 C C . PHE A 1 269 ? -6.605 2.544 15.191 1.00 97.94 269 PHE A C 1
ATOM 2003 O O . PHE A 1 269 ? -7.380 3.140 15.940 1.00 97.94 269 PHE A O 1
ATOM 2010 N N . LEU A 1 270 ? -6.838 1.286 14.792 1.00 98.50 270 LEU A N 1
ATOM 2011 C CA . LEU A 1 270 ? -7.991 0.498 15.241 1.00 98.50 270 LEU A CA 1
ATOM 2012 C C . LEU A 1 270 ? -7.956 0.293 16.754 1.00 98.50 270 LEU A C 1
ATOM 2014 O O . LEU A 1 270 ? -8.965 0.509 17.418 1.00 98.50 270 LEU A O 1
ATOM 2018 N N . ALA A 1 271 ? -6.797 -0.066 17.314 1.00 98.38 271 ALA A N 1
ATOM 2019 C CA . ALA A 1 271 ? -6.636 -0.189 18.760 1.00 98.38 271 ALA A CA 1
ATOM 2020 C C . ALA A 1 271 ? -6.970 1.131 19.476 1.00 98.38 271 ALA A C 1
ATOM 2022 O O . ALA A 1 271 ? -7.692 1.132 20.473 1.00 98.38 271 ALA A O 1
ATOM 2023 N N . LEU A 1 272 ? -6.518 2.270 18.943 1.00 98.25 272 LEU A N 1
ATOM 2024 C CA . LEU A 1 272 ? -6.847 3.574 19.520 1.00 98.25 272 LEU A CA 1
ATOM 2025 C C . LEU A 1 272 ? -8.346 3.906 19.409 1.00 98.25 272 LEU A C 1
ATOM 2027 O O . LEU A 1 272 ? -8.913 4.459 20.349 1.00 98.25 272 LEU A O 1
ATOM 2031 N N . ALA A 1 273 ? -8.997 3.577 18.291 1.00 98.25 273 ALA A N 1
ATOM 2032 C CA . ALA A 1 273 ? -10.434 3.785 18.107 1.00 98.25 273 ALA A CA 1
ATOM 2033 C C . ALA A 1 273 ? -11.267 2.887 19.043 1.00 98.25 273 ALA A C 1
ATOM 2035 O O . ALA A 1 273 ? -12.194 3.368 19.692 1.00 98.25 273 ALA A O 1
ATOM 2036 N N . LEU A 1 274 ? -10.886 1.614 19.195 1.00 98.50 274 LEU A N 1
ATOM 2037 C CA . LEU A 1 274 ? -11.492 0.679 20.149 1.00 98.50 274 LEU A CA 1
ATOM 2038 C C . LEU A 1 274 ? -11.341 1.168 21.594 1.00 98.50 274 LEU A C 1
ATOM 2040 O O . LEU A 1 274 ? -12.296 1.107 22.368 1.00 98.50 274 LEU A O 1
ATOM 2044 N N . HIS A 1 275 ? -10.174 1.708 21.955 1.00 98.25 275 HIS A N 1
ATOM 2045 C CA . HIS A 1 275 ? -9.965 2.312 23.268 1.00 98.25 275 HIS A CA 1
ATOM 2046 C C . HIS A 1 275 ? -10.897 3.514 23.483 1.00 98.25 275 HIS A C 1
ATOM 2048 O O . HIS A 1 275 ? -11.550 3.600 24.522 1.00 98.25 275 HIS A O 1
ATOM 2054 N N . SER A 1 276 ? -11.016 4.412 22.497 1.00 97.12 276 SER A N 1
ATOM 2055 C CA . SER A 1 276 ? -11.974 5.527 22.543 1.00 97.12 276 SER A CA 1
ATOM 2056 C C . SER A 1 276 ? -13.431 5.062 22.667 1.00 97.12 276 SER A C 1
ATOM 2058 O O . SER A 1 276 ? -14.226 5.751 23.299 1.00 97.12 276 SER A O 1
ATOM 2060 N N . ALA A 1 277 ? -13.774 3.886 22.132 1.00 97.25 277 ALA A N 1
ATOM 2061 C CA . ALA A 1 277 ? -15.091 3.258 22.275 1.00 97.25 277 ALA A CA 1
ATOM 2062 C C . ALA A 1 277 ? -15.312 2.562 23.637 1.00 97.25 277 ALA A C 1
ATOM 2064 O O . ALA A 1 277 ? -16.363 1.966 23.859 1.00 97.25 277 ALA A O 1
ATOM 2065 N N . GLY A 1 278 ? -14.323 2.564 24.539 1.00 97.50 278 GLY A N 1
ATOM 2066 C CA . GLY A 1 278 ? -14.376 1.831 25.809 1.00 97.50 278 GLY A CA 1
ATOM 2067 C C . GLY A 1 278 ? -14.147 0.317 25.684 1.00 97.50 278 GLY A C 1
ATOM 2068 O O . GLY A 1 278 ? -14.247 -0.401 26.677 1.00 97.50 278 GLY A O 1
ATOM 2069 N N . ARG A 1 279 ? -13.792 -0.186 24.494 1.00 97.75 279 ARG A N 1
ATOM 2070 C CA . ARG A 1 279 ? -13.497 -1.604 24.209 1.00 97.75 279 ARG A CA 1
ATOM 2071 C C . ARG A 1 279 ? -12.026 -1.910 24.506 1.00 97.75 279 ARG A C 1
ATOM 2073 O O . ARG A 1 279 ? -11.257 -2.292 23.627 1.00 97.75 279 ARG A O 1
ATOM 2080 N N . THR A 1 280 ? -11.609 -1.681 25.751 1.00 97.56 280 THR A N 1
ATOM 2081 C CA . THR A 1 280 ? -10.189 -1.660 26.153 1.00 97.56 280 THR A CA 1
ATOM 2082 C C . THR A 1 280 ? -9.474 -3.000 25.992 1.00 97.56 280 THR A C 1
ATOM 2084 O O . THR A 1 280 ? -8.314 -3.021 25.583 1.00 97.56 280 THR A O 1
ATOM 2087 N N . ASP A 1 281 ? -10.155 -4.113 26.274 1.00 98.00 281 ASP A N 1
ATOM 2088 C CA . ASP A 1 281 ? -9.572 -5.455 26.145 1.00 98.00 281 ASP A CA 1
ATOM 2089 C C . ASP A 1 281 ? -9.322 -5.802 24.661 1.00 98.00 281 ASP A C 1
ATOM 2091 O O . ASP A 1 281 ? -8.259 -6.310 24.299 1.00 98.00 281 ASP A O 1
ATOM 2095 N N . GLU A 1 282 ? -10.251 -5.428 23.774 1.00 98.00 282 GLU A N 1
ATOM 2096 C CA . GLU A 1 282 ? -10.099 -5.580 22.321 1.00 98.00 282 GLU A CA 1
ATOM 2097 C C . GLU A 1 282 ? -9.013 -4.658 21.757 1.00 98.00 282 GLU A C 1
ATOM 2099 O O . GLU A 1 282 ? -8.202 -5.082 20.935 1.00 98.00 282 GLU A O 1
ATOM 2104 N N . ALA A 1 283 ? -8.954 -3.412 22.233 1.00 98.31 283 ALA A N 1
ATOM 2105 C CA . ALA A 1 283 ? -7.911 -2.463 21.862 1.00 98.31 283 ALA A CA 1
ATOM 2106 C C . ALA A 1 283 ? -6.511 -3.010 22.173 1.00 98.31 283 ALA A C 1
ATOM 2108 O O . ALA A 1 283 ? -5.632 -3.019 21.307 1.00 98.31 283 ALA A O 1
ATOM 2109 N N . LEU A 1 284 ? -6.312 -3.508 23.400 1.00 98.19 284 LEU A N 1
ATOM 2110 C CA . LEU A 1 284 ? -5.035 -4.076 23.818 1.00 98.19 284 LEU A CA 1
ATOM 2111 C C . LEU A 1 284 ? -4.686 -5.320 22.996 1.00 98.19 284 LEU A C 1
ATOM 2113 O O . LEU A 1 284 ? -3.541 -5.460 22.568 1.00 98.19 284 LEU A O 1
ATOM 2117 N N . ARG A 1 285 ? -5.665 -6.186 22.715 1.00 97.94 285 ARG A N 1
ATOM 2118 C CA . ARG A 1 285 ? -5.468 -7.351 21.848 1.00 97.94 285 ARG A CA 1
ATOM 2119 C C . ARG A 1 285 ? -4.954 -6.945 20.467 1.00 97.94 285 ARG A C 1
ATOM 2121 O O . ARG A 1 285 ? -3.925 -7.462 20.037 1.00 97.94 285 ARG A O 1
ATOM 2128 N N . VAL A 1 286 ? -5.627 -6.009 19.794 1.00 97.25 286 VAL A N 1
ATOM 2129 C CA . VAL A 1 286 ? -5.246 -5.561 18.443 1.00 97.25 286 VAL A CA 1
ATOM 2130 C C . VAL A 1 286 ? -3.827 -4.987 18.427 1.00 97.25 286 VAL A C 1
ATOM 2132 O O . VAL A 1 286 ? -3.053 -5.327 17.529 1.00 97.25 286 VAL A O 1
ATOM 2135 N N . ALA A 1 287 ? -3.468 -4.171 19.425 1.00 97.25 287 ALA A N 1
ATOM 2136 C CA . ALA A 1 287 ? -2.133 -3.586 19.544 1.00 97.25 287 ALA A CA 1
ATOM 2137 C C . ALA A 1 287 ? -1.043 -4.647 19.772 1.00 97.25 287 ALA A C 1
ATOM 2139 O O . ALA A 1 287 ? 0.009 -4.605 19.134 1.00 97.25 287 ALA A O 1
ATOM 2140 N N . VAL A 1 288 ? -1.295 -5.622 20.651 1.00 96.75 288 VAL A N 1
ATOM 2141 C CA . VAL A 1 288 ? -0.357 -6.723 20.917 1.00 96.75 288 VAL A CA 1
ATOM 2142 C C . VAL A 1 288 ? -0.162 -7.585 19.671 1.00 96.75 288 VAL A C 1
ATOM 2144 O O . VAL A 1 288 ? 0.973 -7.902 19.323 1.00 96.75 288 VAL A O 1
ATOM 2147 N N . GLU A 1 289 ? -1.242 -7.929 18.970 1.00 93.75 289 GLU A N 1
ATOM 2148 C CA . GLU A 1 289 ? -1.177 -8.697 17.723 1.00 93.75 289 GLU A CA 1
ATOM 2149 C C . GLU A 1 289 ? -0.455 -7.940 16.595 1.00 93.75 289 GLU A C 1
ATOM 2151 O O . GLU A 1 289 ? 0.189 -8.579 15.773 1.00 93.75 289 GLU A O 1
ATOM 2156 N N . ALA A 1 290 ? -0.524 -6.604 16.556 1.00 91.62 290 ALA A N 1
ATOM 2157 C CA . ALA A 1 290 ? 0.227 -5.798 15.588 1.00 91.62 290 ALA A CA 1
ATOM 2158 C C . ALA A 1 290 ? 1.739 -5.766 15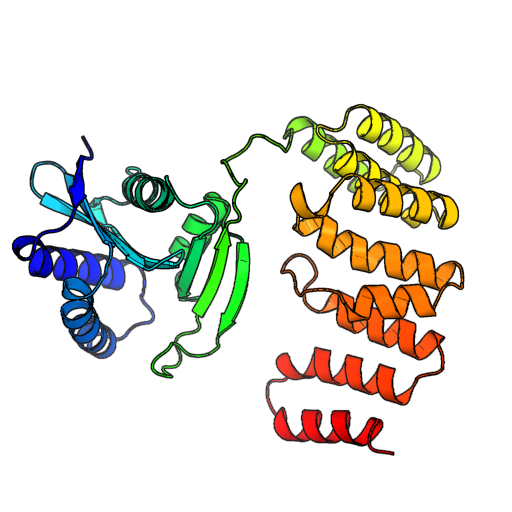.890 1.00 91.62 290 ALA A C 1
ATOM 2160 O O . ALA A 1 290 ? 2.557 -5.728 14.979 1.00 91.62 290 ALA A O 1
ATOM 2161 N N . LEU A 1 291 ? 2.131 -5.802 17.169 1.00 92.88 291 LEU A N 1
ATOM 2162 C CA . LEU A 1 291 ? 3.542 -5.818 17.574 1.00 92.88 291 LEU A CA 1
ATOM 2163 C C . LEU A 1 291 ? 4.177 -7.209 17.486 1.00 92.88 291 LEU A C 1
ATOM 2165 O O . LEU A 1 291 ? 5.384 -7.319 17.279 1.00 92.88 291 LEU A O 1
ATOM 2169 N N . GLU A 1 292 ? 3.387 -8.268 17.657 1.00 94.06 292 GLU A N 1
ATOM 2170 C CA . GLU A 1 292 ? 3.854 -9.654 17.740 1.00 94.06 292 GLU A CA 1
ATOM 2171 C C . GLU A 1 292 ? 4.799 -10.090 16.601 1.00 94.06 292 GLU A C 1
ATOM 2173 O O . GLU A 1 292 ? 5.823 -10.704 16.917 1.00 94.06 292 GLU A O 1
ATOM 2178 N N . PRO A 1 293 ? 4.556 -9.748 15.318 1.00 88.75 293 PRO A N 1
ATOM 2179 C CA . PRO A 1 293 ? 5.449 -10.118 14.218 1.00 88.75 293 PRO A CA 1
ATOM 2180 C C . PRO A 1 293 ? 6.841 -9.480 14.304 1.00 88.75 293 PRO A C 1
ATOM 2182 O O . PRO A 1 293 ? 7.790 -10.008 13.732 1.00 88.75 293 PRO A O 1
ATOM 2185 N N . THR A 1 294 ? 6.982 -8.361 15.022 1.00 89.25 294 THR A N 1
ATOM 2186 C CA . THR A 1 294 ? 8.254 -7.625 15.155 1.00 89.25 294 THR A CA 1
ATOM 2187 C C . THR A 1 294 ? 9.170 -8.183 16.244 1.00 89.25 294 THR A C 1
ATOM 2189 O O . THR A 1 294 ? 10.329 -7.781 16.360 1.00 89.25 294 THR A O 1
ATOM 2192 N N . LEU A 1 295 ? 8.667 -9.101 17.074 1.00 87.94 295 LEU A N 1
ATOM 2193 C CA . LEU A 1 295 ? 9.425 -9.635 18.198 1.00 87.94 295 LEU A CA 1
ATOM 2194 C C . LEU A 1 295 ? 10.484 -10.638 17.716 1.00 87.94 295 LEU A C 1
ATOM 2196 O O . LEU A 1 295 ? 10.199 -11.463 16.859 1.00 87.94 295 LEU A O 1
ATOM 2200 N N . PRO A 1 296 ? 11.687 -10.670 18.315 1.00 83.62 296 PRO A N 1
ATOM 2201 C CA . PRO A 1 296 ? 12.692 -11.680 17.972 1.00 83.62 296 PRO A CA 1
ATOM 2202 C C . PRO A 1 296 ? 12.390 -13.073 18.564 1.00 83.62 296 PRO A C 1
ATOM 2204 O O . PRO A 1 296 ? 13.039 -14.054 18.209 1.00 83.62 296 PRO A O 1
ATOM 2207 N N . ARG A 1 297 ? 11.480 -13.166 19.547 1.00 86.75 297 ARG A N 1
ATOM 2208 C CA . ARG A 1 297 ? 11.070 -14.397 20.253 1.00 86.75 297 ARG A CA 1
ATOM 2209 C C . ARG A 1 297 ? 9.738 -14.186 20.987 1.00 86.75 297 ARG A C 1
ATOM 2211 O O . ARG A 1 297 ? 9.289 -13.059 21.144 1.00 86.75 297 ARG A O 1
ATOM 2218 N N . TYR A 1 298 ? 9.166 -15.273 21.516 1.00 92.69 298 TYR A N 1
ATOM 2219 C CA . TYR A 1 298 ? 7.923 -15.320 22.317 1.00 92.69 298 TYR A CA 1
ATOM 2220 C C . TYR A 1 298 ? 6.590 -15.177 21.561 1.00 92.69 298 TYR A C 1
ATOM 2222 O O . TYR A 1 298 ? 5.546 -15.100 22.207 1.00 92.69 298 TYR A O 1
ATOM 2230 N N . HIS A 1 299 ? 6.600 -15.275 20.230 1.00 91.44 299 HIS A N 1
ATOM 2231 C CA . HIS A 1 299 ? 5.421 -15.281 19.349 1.00 91.44 299 HIS A CA 1
ATOM 2232 C C . HIS A 1 299 ? 4.215 -16.063 19.899 1.00 91.44 299 HIS A C 1
ATOM 2234 O O . HIS A 1 299 ? 3.143 -15.510 20.141 1.00 91.44 299 HIS A O 1
ATOM 2240 N N . ARG A 1 300 ? 4.405 -17.357 20.198 1.00 92.06 300 ARG A N 1
ATOM 2241 C CA . ARG A 1 300 ? 3.341 -18.237 20.716 1.00 92.06 300 ARG A CA 1
ATOM 2242 C C . ARG A 1 300 ? 2.721 -17.716 22.015 1.00 92.06 300 ARG A C 1
ATOM 2244 O O . ARG A 1 300 ? 1.502 -17.739 22.156 1.00 92.06 300 ARG A O 1
ATOM 2251 N N . SER A 1 301 ? 3.552 -17.295 22.965 1.00 93.06 301 SER A N 1
ATOM 2252 C CA . SER A 1 301 ? 3.080 -16.823 24.270 1.00 93.06 301 SER A CA 1
ATOM 2253 C C . SER A 1 301 ? 2.321 -15.507 24.133 1.00 93.06 301 SER A C 1
ATOM 2255 O O . SER A 1 301 ? 1.254 -15.358 24.716 1.00 93.06 301 SER A O 1
ATOM 2257 N N . VAL A 1 302 ? 2.832 -14.581 23.318 1.00 94.19 302 VAL A N 1
ATOM 2258 C CA . VAL A 1 302 ? 2.193 -13.284 23.060 1.00 94.19 302 VAL A CA 1
ATOM 2259 C C . VAL A 1 302 ? 0.830 -13.462 22.394 1.00 94.19 302 VAL A C 1
ATOM 2261 O O . VAL A 1 302 ? -0.144 -12.877 22.861 1.00 94.19 302 VAL A O 1
ATOM 2264 N N . ARG A 1 303 ? 0.718 -14.346 21.393 1.00 92.00 303 ARG A N 1
ATOM 2265 C CA . ARG A 1 303 ? -0.574 -14.695 20.775 1.00 92.00 303 ARG A CA 1
ATOM 2266 C C . ARG A 1 303 ? -1.571 -15.266 21.784 1.00 92.00 303 ARG A C 1
ATOM 2268 O O . ARG A 1 303 ? -2.742 -14.903 21.752 1.00 92.00 303 ARG A O 1
ATOM 2275 N N . ALA A 1 304 ? -1.113 -16.124 22.698 1.00 93.62 304 ALA A N 1
ATOM 2276 C CA . ALA A 1 304 ? -1.971 -16.688 23.738 1.00 93.62 304 ALA A CA 1
ATOM 2277 C C . ALA A 1 304 ? -2.473 -15.617 24.724 1.00 93.62 304 ALA A C 1
ATOM 2279 O O . ALA A 1 304 ? -3.652 -15.615 25.070 1.00 93.62 304 ALA A O 1
ATOM 2280 N N . TYR A 1 305 ? -1.610 -14.685 25.145 1.00 95.94 305 TYR A N 1
ATOM 2281 C CA . TYR A 1 305 ? -2.025 -13.574 26.006 1.00 95.94 305 TYR A CA 1
ATOM 2282 C C . TYR A 1 305 ? -2.998 -12.627 25.306 1.00 95.94 305 TYR A C 1
ATOM 2284 O O . TYR A 1 305 ? -3.967 -12.206 25.927 1.00 95.94 305 TYR A O 1
ATOM 2292 N N . ALA A 1 306 ? -2.772 -12.323 24.025 1.00 95.50 306 ALA A N 1
ATOM 2293 C CA . ALA A 1 306 ? -3.664 -11.473 23.247 1.00 95.50 306 ALA A CA 1
ATOM 2294 C C . ALA A 1 306 ? -5.070 -12.084 23.117 1.00 95.50 306 ALA A C 1
ATOM 2296 O O . ALA A 1 306 ? -6.057 -11.385 23.326 1.00 95.50 306 ALA A O 1
ATOM 2297 N N . ALA A 1 307 ? -5.165 -13.390 22.839 1.00 94.06 307 ALA A N 1
ATOM 2298 C CA . ALA A 1 307 ? -6.444 -14.099 22.763 1.00 94.06 307 ALA A CA 1
ATOM 2299 C C . ALA A 1 307 ? -7.215 -14.053 24.096 1.00 94.06 307 ALA A C 1
ATOM 2301 O O . ALA A 1 307 ? -8.388 -13.682 24.122 1.00 94.06 307 ALA A O 1
ATOM 2302 N N . ALA A 1 308 ? -6.524 -14.311 25.212 1.00 96.62 308 ALA A N 1
ATOM 2303 C CA . ALA A 1 308 ? -7.126 -14.355 26.544 1.00 96.62 308 ALA A CA 1
ATOM 2304 C C . ALA A 1 308 ? -7.753 -13.024 27.008 1.00 96.62 308 ALA A C 1
ATOM 2306 O O . ALA A 1 308 ? -8.549 -13.025 27.947 1.00 96.62 308 ALA A O 1
ATOM 2307 N N . LEU A 1 309 ? -7.418 -11.891 26.376 1.00 95.44 309 LEU A N 1
ATOM 2308 C CA . LEU A 1 309 ? -8.021 -10.591 26.690 1.00 95.44 309 LEU A CA 1
ATOM 2309 C C . LEU A 1 309 ? -9.520 -10.552 26.370 1.00 95.44 309 LEU A C 1
ATOM 2311 O O . LEU A 1 309 ? -10.267 -9.875 27.066 1.00 95.44 309 LEU A O 1
ATOM 2315 N N . THR A 1 310 ? -9.966 -11.288 25.351 1.00 93.44 310 THR A N 1
ATOM 2316 C CA . THR A 1 310 ? -11.349 -11.228 24.847 1.00 93.44 310 THR A CA 1
ATOM 2317 C C . THR A 1 310 ? -12.161 -12.501 25.097 1.00 93.44 310 THR A C 1
ATOM 2319 O O . THR A 1 310 ? -13.335 -12.536 24.751 1.00 93.44 310 THR A O 1
ATOM 2322 N N . ASP A 1 311 ? -11.569 -13.538 25.693 1.00 86.94 311 ASP A N 1
ATOM 2323 C CA . ASP A 1 311 ? -12.199 -14.854 25.913 1.00 86.94 311 ASP A CA 1
ATOM 2324 C C . ASP A 1 311 ? -13.140 -14.890 27.147 1.00 86.94 311 ASP A C 1
ATOM 2326 O O . ASP A 1 311 ? -13.144 -15.862 27.904 1.00 86.94 311 ASP A O 1
ATOM 2330 N N . ARG A 1 312 ? -13.920 -13.828 27.392 1.00 63.16 312 ARG A N 1
ATOM 2331 C CA . ARG A 1 312 ? -14.855 -13.742 28.534 1.00 63.16 312 ARG A CA 1
ATOM 2332 C C . ARG A 1 312 ? -16.301 -14.048 28.165 1.00 63.16 312 ARG A C 1
ATOM 2334 O O . ARG A 1 312 ? -16.757 -13.568 27.107 1.00 63.16 312 ARG A O 1
#

Secondary structure (DSSP, 8-state):
--EEEE--GGGHHHHHHHHHHHHHHH-TTS-HHHHHHHHHHHHHHGGG-SEEEEEEETTEEEEEEEEETTEEEEEEE-GGGTTTTHHHHHHHHHHTT-S-EEEEEETT-HHHHHHHHTTT-EEEEEESS-TT--S--EEEEEE-TT--TTSS--HHHHHHHHHHHH-TTS-HHHHHHHHHHHHTT-SSHHHHHHHHHHHHHHTT-HHHHHHHHHHHHHTTHHHH-HHHHHHHHHHHHHHHHHTT-HHHHHHHHHTPPP-TTTTTHHHHHHHHHHHHTT-HHHHHHHHHHHHGGG-SS-HHHHHHHHHHTT--

InterPro domains:
  IPR000182 GNAT domain [PF13508] (51-122)
  IPR000182 GNAT domain [PS51186] (2-143)
  IPR011990 Tetratricopeptide-like helical domain superfamily [G3DSA:1.25.40.10] (202-307)
  IPR011990 Tetratricopeptide-like helical domain superfamily [SSF48452] (187-300)
  IPR016181 Acyl-CoA N-acyltransferase [SSF55729] (1-142)
  IPR041656 Tetratrico peptide repeat, group 5 [PF12688] (193-309)

Sequence (312 aa):
MIRLRPASSADHDDLVRVWRRAVEATHDFLTPDDVDALQHDVARYLPRTPRLLVADLDGRSVGFVGSDGDAVEMLFVDPDAHGRGVGTALLETALADRGAARVDVNEQNPGAHAFYAARGFTLVGRSALDDEGRPFPVLHLARSAGAAPGLLSDPAWEAEVAALWDDGTIDDGRRVEAMRALADRAPHPALGAFELGGAHDSAGHEAEADVQYRTATDAGLATVDGARAAQLVVQHASTLRNLGRIDEAVAMLGSASWHPSTGDAPRVFLALALHSAGRTDEALRVAVEALEPTLPRYHRSVRAYAAALTDR

Organism: NCBI:txid2833578

Foldseek 3Di:
DKDKDWDDPVCLVLALVQVLQQCVVFVPVDDPVRSVVVSVVSSVCVVVQPTKMFIDDPNGGFWIWGDDDQETEDTGGRPVCPPVCNSVVRVCVVCVPPQKHKYKDFPSRVVVVVVVVQQQWFFQDKDCADPVRHRGIITIIMHGRPPDPDDQADVVLVVQLVVLVPPPPDDLVVSLVSLQVSCVPHSFNLVSLLSSLVSCLVNVNLVSSLVSLVSSVVSPVCVRPVLSVLVSLLSNLVSCVVVVVLVVSLVSLVPRRAHPSQHCSSLLSNLVSCVSVVVNLLSVLSVLVSCLVVDPDDNVVSNVSSVVSPPD

Radius of gyration: 24.0 Å; chains: 1; bounding box: 45×60×61 Å

pLDDT: mean 89.84, std 10.11, range [37.53, 98.69]